Protein AF-A0A554J2G9-F1 (afdb_monomer_lite)

Secondary structure (DSSP, 8-state):
------EE-HHHHHHHHHHH--THHHHHHHHHHHHHHTS-HHHHHHHHHS-----SHHHHHHHHHHHHTT-EEHHHHTS-HHHHHHHHHHHTTSS-HHHHHHHTT---TTS-HHHHHHHHHTTSS---HHHHHHHHHHHHHHHHHHHHHHHHS-------SS--PPP-----------S---HHHHHHHHHHHHHHHHHHHHHHHSTTS-HHHHHHHHHHTTTTTHHHHHHHHHHHHHHHHHHHHHHHHHHHHH--

Radius of gyration: 22.45 Å; chains: 1; bounding box: 52×71×61 Å

Foldseek 3Di:
DPDDAAEDALLVLLQVVLVLQDDPRVQVVLVLLCVLLVHDSVVSVCCHPVVPADDASSNLLSQVVSVLLRHHHPQLVLADPLLSLLSLCSSLVLDPLVVLLVQLPCDDPDDDSSVVSRCNSRSNDDDDPSSSVSSNVVCVVSVVVSVVSSVVSDPPDPPDPDDDDDPDPPPPDPPPDPDPPPVVVVVVVVVVVVVVCVVVVVVCPDPVHDPVNNQVVCCVQVRNCNVVVVVVVVVVVVVVVVVVVVVVVVVVVVVD

Sequence (256 aa):
MTMKQIRGTTKQCLAHLAKVIKGSQFFDKRKMIANFAGVGDFTVHEWFSAGRMPVGEPLIRLRFYLEFLGYEVEELQELSSEVRDAARLCAFRVASLAEIAEFVGYGGTGRSPIDALLEVFRGKRGVSRQKLGQFKSFVELYGAGLEEKERATPHVLRVTSSGVQLPEVMATRPTSHDEVGNQSAVAESFAGLITAMLPLAEYVLSDRFTAGQRSRIRELAAGGRGVSRLSNLLTQLSGEAARTALSNSRKKEAEQ

pLDDT: mean 85.04, std 17.73, range [31.28, 98.44]

Structure (mmCIF, N/CA/C/O backbone):
data_AF-A0A554J2G9-F1
#
_entry.id   AF-A0A554J2G9-F1
#
loop_
_atom_site.group_PDB
_atom_site.id
_atom_site.type_symbol
_atom_site.label_atom_id
_atom_site.label_alt_id
_atom_site.label_comp_id
_atom_site.label_asym_id
_atom_site.label_entity_id
_atom_site.label_seq_id
_atom_site.pdbx_PDB_ins_code
_atom_site.Cartn_x
_atom_site.Cartn_y
_atom_site.Cartn_z
_atom_site.occupancy
_atom_site.B_iso_or_equiv
_atom_site.auth_seq_id
_atom_site.auth_comp_id
_atom_site.auth_asym_id
_atom_site.auth_atom_id
_atom_site.pdbx_PDB_model_num
ATOM 1 N N . MET A 1 1 ? 14.177 -29.019 -3.783 1.00 39.41 1 MET A N 1
ATOM 2 C CA . MET A 1 1 ? 15.143 -28.031 -3.256 1.00 39.41 1 MET A CA 1
ATOM 3 C C . MET A 1 1 ? 14.380 -26.985 -2.460 1.00 39.41 1 MET A C 1
ATOM 5 O O . MET A 1 1 ? 13.700 -26.156 -3.049 1.00 39.41 1 MET A O 1
ATOM 9 N N . THR A 1 2 ? 14.417 -27.072 -1.132 1.00 45.88 2 THR A N 1
ATOM 10 C CA . THR A 1 2 ? 13.926 -26.025 -0.229 1.00 45.88 2 THR A CA 1
ATOM 11 C C . THR A 1 2 ? 14.848 -24.825 -0.370 1.00 45.88 2 THR A C 1
ATOM 13 O O . THR A 1 2 ? 16.050 -24.922 -0.124 1.00 45.88 2 THR A O 1
ATOM 16 N N . MET A 1 3 ? 14.317 -23.709 -0.864 1.00 55.53 3 MET A N 1
ATOM 17 C CA . MET A 1 3 ? 15.099 -22.486 -0.947 1.00 55.53 3 MET A CA 1
ATOM 18 C C . MET A 1 3 ? 15.473 -22.073 0.475 1.00 55.53 3 MET A C 1
ATOM 20 O O . MET A 1 3 ? 14.617 -22.080 1.360 1.00 55.53 3 MET A O 1
ATOM 24 N N . LYS A 1 4 ? 16.752 -21.768 0.705 1.00 66.75 4 LYS A N 1
ATOM 25 C CA . LYS A 1 4 ? 17.218 -21.288 2.003 1.00 66.75 4 LYS A CA 1
ATOM 26 C C . LYS A 1 4 ? 16.476 -19.987 2.292 1.00 66.75 4 LYS A C 1
ATOM 28 O O . LYS A 1 4 ? 16.662 -19.012 1.570 1.00 66.75 4 LYS A O 1
ATOM 33 N N . GLN A 1 5 ? 15.597 -20.021 3.285 1.00 79.88 5 GLN A N 1
ATOM 34 C CA . GLN A 1 5 ? 14.805 -18.874 3.696 1.00 79.88 5 GLN A CA 1
ATOM 35 C C . GLN A 1 5 ? 15.760 -17.745 4.083 1.00 79.88 5 GLN A C 1
ATOM 37 O O . GLN A 1 5 ? 16.712 -17.951 4.840 1.00 79.88 5 GLN A O 1
ATOM 42 N N . ILE A 1 6 ? 15.575 -16.581 3.469 1.00 91.50 6 ILE A N 1
ATOM 43 C CA . ILE A 1 6 ? 16.451 -15.435 3.690 1.00 91.50 6 ILE A CA 1
ATOM 44 C C . ILE A 1 6 ? 15.798 -14.557 4.729 1.00 91.50 6 ILE A C 1
ATOM 46 O O . ILE A 1 6 ? 14.682 -14.079 4.528 1.00 91.50 6 ILE A O 1
ATOM 50 N N . ARG A 1 7 ? 16.534 -14.345 5.814 1.00 95.94 7 ARG A N 1
ATOM 51 C CA . ARG A 1 7 ? 16.157 -13.484 6.922 1.00 95.94 7 ARG A CA 1
ATOM 52 C C . ARG A 1 7 ? 16.996 -12.217 6.918 1.00 95.94 7 ARG A C 1
ATOM 54 O O . ARG A 1 7 ? 18.202 -12.275 6.677 1.00 95.94 7 ARG A O 1
ATOM 61 N N . GLY A 1 8 ? 16.354 -11.091 7.200 1.00 97.19 8 GLY A N 1
ATOM 62 C CA . GLY A 1 8 ? 17.029 -9.825 7.452 1.00 97.19 8 GLY A CA 1
ATOM 63 C C . GLY A 1 8 ? 16.070 -8.642 7.444 1.00 97.19 8 GLY A C 1
ATOM 64 O O . GLY A 1 8 ? 14.858 -8.787 7.281 1.00 97.19 8 GLY A O 1
ATOM 65 N N . THR A 1 9 ? 16.630 -7.446 7.561 1.00 97.62 9 THR A N 1
ATOM 66 C CA . THR A 1 9 ? 15.874 -6.193 7.450 1.00 97.62 9 THR A CA 1
ATOM 67 C C . THR A 1 9 ? 15.210 -6.050 6.077 1.00 97.62 9 THR A C 1
ATOM 69 O O . THR A 1 9 ? 15.691 -6.590 5.073 1.00 97.62 9 THR A O 1
ATOM 72 N N . THR A 1 10 ? 14.163 -5.225 5.983 1.00 97.19 10 THR A N 1
ATOM 73 C CA . THR A 1 10 ? 13.508 -4.873 4.705 1.00 97.19 10 THR A CA 1
ATOM 74 C C . THR A 1 10 ? 14.528 -4.475 3.630 1.00 97.19 10 THR A C 1
ATOM 76 O O . THR A 1 10 ? 14.431 -4.896 2.477 1.00 97.19 10 THR A O 1
ATOM 79 N N . LYS A 1 11 ? 15.544 -3.686 4.010 1.00 96.94 11 LYS A N 1
ATOM 80 C CA . LYS A 1 11 ? 16.603 -3.217 3.105 1.00 96.94 11 LYS A CA 1
ATOM 81 C C . LYS A 1 11 ? 17.476 -4.369 2.602 1.00 96.94 11 LYS A C 1
ATOM 83 O O . LYS A 1 11 ? 17.768 -4.429 1.410 1.00 96.94 11 LYS A O 1
ATOM 88 N N . GLN A 1 12 ? 17.883 -5.283 3.483 1.00 96.25 12 GLN A N 1
ATOM 89 C CA . GLN A 1 12 ? 18.683 -6.455 3.110 1.00 96.25 12 GLN A CA 1
ATOM 90 C C . GLN A 1 12 ? 17.891 -7.414 2.215 1.00 96.25 12 GLN A C 1
ATOM 92 O O . GLN A 1 12 ? 18.419 -7.867 1.200 1.00 96.25 12 GLN A O 1
ATOM 97 N N . CYS A 1 13 ? 16.620 -7.666 2.538 1.00 96.19 13 CYS A N 1
ATOM 98 C CA . CYS A 1 13 ? 15.733 -8.505 1.734 1.00 96.19 13 CYS A CA 1
ATOM 99 C C . CYS A 1 13 ? 15.511 -7.916 0.332 1.00 96.19 13 CYS A C 1
ATOM 101 O O . CYS A 1 13 ? 15.635 -8.628 -0.665 1.00 96.19 13 CYS A O 1
ATOM 103 N N . LEU A 1 14 ? 15.267 -6.603 0.230 1.00 95.81 14 LEU A N 1
ATOM 104 C CA . LEU A 1 14 ? 15.126 -5.921 -1.059 1.00 95.81 14 LEU A CA 1
ATOM 105 C C . LEU A 1 14 ? 16.430 -5.950 -1.871 1.00 95.81 14 LEU A C 1
ATOM 107 O O . LEU A 1 14 ? 16.405 -6.242 -3.066 1.00 95.81 14 LEU A O 1
ATOM 111 N N . ALA A 1 15 ? 17.571 -5.687 -1.229 1.00 94.69 15 ALA A N 1
ATOM 112 C CA . ALA A 1 15 ? 18.879 -5.745 -1.879 1.00 94.69 15 ALA A CA 1
ATOM 113 C C . ALA A 1 15 ? 19.212 -7.162 -2.369 1.00 94.69 15 ALA A C 1
ATOM 115 O O . ALA A 1 15 ? 19.792 -7.326 -3.441 1.00 94.69 15 ALA A O 1
ATOM 116 N N . HIS A 1 16 ? 18.831 -8.193 -1.612 1.00 93.94 16 HIS A N 1
ATOM 117 C CA . HIS A 1 16 ? 18.952 -9.574 -2.059 1.00 93.94 16 HIS A CA 1
ATOM 118 C C . HIS A 1 16 ? 18.058 -9.845 -3.273 1.00 93.94 16 HIS A C 1
ATOM 120 O O . HIS A 1 16 ? 18.542 -10.360 -4.281 1.00 93.94 16 HIS A O 1
ATOM 126 N N . LEU A 1 17 ? 16.783 -9.446 -3.215 1.00 93.19 17 LEU A N 1
ATOM 127 C CA . LEU A 1 17 ? 15.856 -9.600 -4.334 1.00 93.19 17 LEU A CA 1
ATOM 128 C C . LEU A 1 17 ? 16.429 -8.977 -5.612 1.00 93.19 17 LEU A C 1
ATOM 130 O O . LEU A 1 17 ? 16.419 -9.636 -6.647 1.00 93.19 17 LEU A O 1
ATOM 134 N N . ALA A 1 18 ? 17.005 -7.774 -5.514 1.00 92.50 18 ALA A N 1
ATOM 135 C CA . ALA A 1 18 ? 17.658 -7.060 -6.613 1.00 92.50 18 ALA A CA 1
ATOM 136 C C . ALA A 1 18 ? 18.797 -7.851 -7.276 1.00 92.50 18 ALA A C 1
ATOM 138 O O . ALA A 1 18 ? 18.993 -7.755 -8.482 1.00 92.50 18 ALA A O 1
ATOM 139 N N . LYS A 1 19 ? 19.555 -8.628 -6.491 1.00 92.00 19 LYS A N 1
ATOM 140 C CA . LYS A 1 19 ? 20.662 -9.463 -6.988 1.00 92.00 19 LYS A CA 1
ATOM 141 C C . LYS A 1 19 ? 20.168 -10.723 -7.699 1.00 92.00 19 LYS A C 1
ATOM 143 O O . LYS A 1 19 ? 20.848 -11.222 -8.598 1.00 92.00 19 LYS A O 1
ATOM 148 N N . VAL A 1 20 ? 19.022 -11.253 -7.272 1.00 90.62 20 VAL A N 1
ATOM 149 C CA . VAL A 1 20 ? 18.440 -12.488 -7.819 1.00 90.62 20 VAL A CA 1
ATOM 150 C C . VAL A 1 20 ? 17.695 -12.232 -9.121 1.00 90.62 20 VAL A C 1
ATOM 152 O O . VAL A 1 20 ? 17.818 -13.020 -10.056 1.00 90.62 20 VAL A O 1
ATOM 155 N N . ILE A 1 21 ? 16.933 -11.142 -9.203 1.00 88.75 21 ILE A N 1
ATOM 156 C CA . ILE A 1 21 ? 16.164 -10.810 -10.405 1.00 88.75 21 ILE A CA 1
ATOM 157 C C . ILE A 1 21 ? 17.093 -10.173 -11.449 1.00 88.75 21 ILE A C 1
ATOM 159 O O . ILE A 1 21 ? 17.778 -9.192 -11.174 1.00 88.75 21 ILE A O 1
ATOM 163 N N . LYS A 1 22 ? 17.139 -10.734 -12.662 1.00 83.88 22 LYS A N 1
ATOM 164 C CA . LYS A 1 22 ? 18.030 -10.272 -13.740 1.00 83.88 22 LYS A CA 1
ATOM 165 C C . LYS A 1 22 ? 17.273 -10.078 -15.051 1.00 83.88 22 LYS A C 1
ATOM 167 O O . LYS A 1 22 ? 16.252 -10.720 -15.291 1.00 83.88 22 LYS A O 1
ATOM 172 N N . GLY A 1 23 ? 17.805 -9.207 -15.908 1.00 85.69 23 GLY A N 1
ATOM 173 C CA . GLY A 1 23 ? 17.313 -9.005 -17.273 1.00 85.69 23 GLY A CA 1
ATOM 174 C C . GLY A 1 23 ? 15.841 -8.592 -17.330 1.00 85.69 23 GLY A C 1
ATOM 175 O O . GLY A 1 23 ? 15.397 -7.730 -16.572 1.00 85.69 23 GLY A O 1
ATOM 176 N N . SER A 1 24 ? 15.072 -9.227 -18.217 1.00 80.81 24 SER A N 1
ATOM 177 C CA . SER A 1 24 ? 13.645 -8.940 -18.427 1.00 80.81 24 SER A CA 1
ATOM 178 C C . SER A 1 24 ? 12.795 -9.122 -17.163 1.00 80.81 24 SER A C 1
ATOM 180 O O . SER A 1 24 ? 11.887 -8.327 -16.918 1.00 80.81 24 SER A O 1
ATOM 182 N N . GLN A 1 25 ? 13.141 -10.084 -16.297 1.00 84.62 25 GLN A N 1
ATOM 183 C CA . GLN A 1 25 ? 12.416 -10.331 -15.046 1.00 84.62 25 GLN A CA 1
ATOM 184 C C . GLN A 1 25 ? 12.492 -9.150 -14.073 1.00 84.62 25 GLN A C 1
ATOM 186 O O . GLN A 1 25 ? 11.571 -8.957 -13.278 1.00 84.62 25 GLN A O 1
ATOM 191 N N . PHE A 1 26 ? 13.561 -8.346 -14.129 1.00 88.81 26 PHE A N 1
ATOM 192 C CA . PHE A 1 26 ? 13.695 -7.158 -13.284 1.00 88.81 26 PHE A CA 1
ATOM 193 C C . PHE A 1 26 ? 12.553 -6.169 -13.549 1.00 88.81 26 PHE A C 1
ATOM 195 O O . PHE A 1 26 ? 11.933 -5.670 -12.610 1.00 88.81 26 PHE A O 1
ATOM 202 N N . PHE A 1 27 ? 12.229 -5.923 -14.822 1.00 89.38 27 PHE A N 1
ATOM 203 C CA . PHE A 1 27 ? 11.176 -4.985 -15.211 1.00 89.38 27 PHE A CA 1
ATOM 204 C C . PHE A 1 27 ? 9.793 -5.451 -14.758 1.00 89.38 27 PHE A C 1
ATOM 206 O O . PHE A 1 27 ? 9.046 -4.666 -14.172 1.00 89.38 27 PHE A O 1
ATOM 213 N N . ASP A 1 28 ? 9.467 -6.726 -14.968 1.00 90.06 28 ASP A N 1
ATOM 214 C CA . ASP A 1 28 ? 8.175 -7.280 -14.559 1.00 90.06 28 ASP A CA 1
ATOM 215 C C . ASP A 1 28 ? 8.026 -7.291 -13.036 1.00 90.06 28 ASP A C 1
ATOM 217 O O . ASP A 1 28 ? 6.996 -6.869 -12.503 1.00 90.06 28 ASP A O 1
ATOM 221 N N . LYS A 1 29 ? 9.081 -7.683 -12.311 1.00 90.50 29 LYS A N 1
ATOM 222 C CA . LYS A 1 29 ? 9.081 -7.666 -10.845 1.00 90.50 29 LYS A CA 1
ATOM 223 C C . LYS A 1 29 ? 8.960 -6.261 -10.275 1.00 90.50 29 LYS A C 1
ATOM 225 O O . LYS A 1 29 ? 8.211 -6.065 -9.318 1.00 90.50 29 LYS A O 1
ATOM 230 N N . ARG A 1 30 ? 9.636 -5.282 -10.874 1.00 93.44 30 ARG A N 1
ATOM 231 C CA . ARG A 1 30 ? 9.524 -3.874 -10.484 1.00 93.44 30 ARG A CA 1
ATOM 232 C C . ARG A 1 30 ? 8.095 -3.357 -10.660 1.00 93.44 30 ARG A C 1
ATOM 234 O O . ARG A 1 30 ? 7.551 -2.777 -9.722 1.00 93.44 30 ARG A O 1
ATOM 241 N N . LYS A 1 31 ? 7.445 -3.668 -11.788 1.00 92.69 31 LYS A N 1
ATOM 242 C CA . LYS A 1 31 ? 6.030 -3.334 -12.028 1.00 92.69 31 LYS A CA 1
ATOM 243 C C . LYS A 1 31 ? 5.089 -4.013 -11.031 1.00 92.69 31 LYS A C 1
ATOM 245 O O . LYS A 1 31 ? 4.136 -3.386 -10.577 1.00 92.69 31 LYS A O 1
ATOM 250 N N . MET A 1 32 ? 5.345 -5.268 -10.658 1.00 92.44 32 MET A N 1
ATOM 251 C CA . MET A 1 32 ? 4.552 -5.967 -9.636 1.00 92.44 32 MET A CA 1
ATOM 252 C C . MET A 1 32 ? 4.673 -5.297 -8.267 1.00 92.44 32 MET A C 1
ATOM 254 O O . MET A 1 32 ? 3.650 -5.033 -7.638 1.00 92.44 32 MET A O 1
ATOM 258 N N . ILE A 1 33 ? 5.895 -4.960 -7.840 1.00 95.38 33 ILE A N 1
ATOM 259 C CA . ILE A 1 33 ? 6.130 -4.226 -6.588 1.00 95.38 33 ILE A CA 1
ATOM 260 C C . ILE A 1 33 ? 5.430 -2.868 -6.633 1.00 95.38 33 ILE A C 1
ATOM 262 O O . ILE A 1 33 ? 4.740 -2.514 -5.683 1.00 95.38 33 ILE A O 1
ATOM 266 N N . ALA A 1 34 ? 5.558 -2.130 -7.739 1.00 95.88 34 ALA A N 1
ATOM 267 C CA . ALA A 1 34 ? 4.926 -0.825 -7.917 1.00 95.88 34 ALA A CA 1
ATOM 268 C C . ALA A 1 34 ? 3.401 -0.925 -7.777 1.00 95.88 34 ALA A C 1
ATOM 270 O O . ALA A 1 34 ? 2.790 -0.186 -7.004 1.00 95.88 34 ALA A O 1
ATOM 271 N N . ASN A 1 35 ? 2.796 -1.912 -8.441 1.00 93.94 35 ASN A N 1
ATOM 272 C CA . ASN A 1 35 ? 1.363 -2.170 -8.362 1.00 93.94 35 ASN A CA 1
ATOM 273 C C . ASN A 1 35 ? 0.916 -2.567 -6.951 1.00 93.94 35 ASN A C 1
ATOM 275 O O . ASN A 1 35 ? -0.099 -2.047 -6.486 1.00 93.94 35 ASN A O 1
ATOM 279 N N . PHE A 1 36 ? 1.658 -3.447 -6.268 1.00 95.00 36 PHE A N 1
ATOM 280 C CA . PHE A 1 36 ? 1.345 -3.894 -4.907 1.00 95.00 36 PHE A CA 1
ATOM 281 C C . PHE A 1 36 ? 1.466 -2.734 -3.908 1.00 95.00 36 PHE A C 1
ATOM 283 O O . PHE A 1 36 ? 0.498 -2.370 -3.237 1.00 95.00 36 PHE A O 1
ATOM 290 N N . ALA A 1 37 ? 2.613 -2.053 -3.904 1.00 95.75 37 ALA A N 1
ATOM 291 C CA . ALA A 1 37 ? 2.882 -0.907 -3.042 1.00 95.75 37 ALA A CA 1
ATOM 292 C C . ALA A 1 37 ? 2.013 0.319 -3.374 1.00 95.75 37 ALA A C 1
ATOM 294 O O . ALA A 1 37 ? 1.756 1.139 -2.495 1.00 95.75 37 ALA A O 1
ATOM 295 N N . GLY A 1 38 ? 1.481 0.413 -4.595 1.00 94.06 38 GLY A N 1
ATOM 296 C CA . GLY A 1 38 ? 0.641 1.527 -5.041 1.00 94.06 38 GLY A CA 1
ATOM 297 C C . GLY A 1 38 ? 1.444 2.782 -5.353 1.00 94.06 38 GLY A C 1
ATOM 298 O O . GLY A 1 38 ? 1.005 3.881 -5.035 1.00 94.06 38 GLY A O 1
ATOM 299 N N . VAL A 1 39 ? 2.625 2.608 -5.940 1.00 95.88 39 VAL A N 1
ATOM 300 C CA . VAL A 1 39 ? 3.536 3.691 -6.329 1.00 95.88 39 VAL A CA 1
ATOM 301 C C . VAL A 1 39 ? 3.893 3.579 -7.812 1.00 95.88 39 VAL A C 1
ATOM 303 O O . VAL A 1 39 ? 3.550 2.599 -8.472 1.00 95.88 39 VAL A O 1
ATOM 306 N N . GLY A 1 40 ? 4.593 4.579 -8.348 1.00 93.94 40 GLY A N 1
ATOM 307 C CA . GLY A 1 40 ? 5.112 4.534 -9.713 1.00 93.94 40 GLY A CA 1
ATOM 308 C C . GLY A 1 40 ? 6.263 3.537 -9.883 1.00 93.94 40 GLY A C 1
ATOM 309 O O . GLY A 1 40 ? 7.055 3.301 -8.972 1.00 93.94 40 GLY A O 1
ATOM 310 N N . ASP A 1 41 ? 6.400 2.999 -11.094 1.00 94.88 41 ASP A N 1
ATOM 3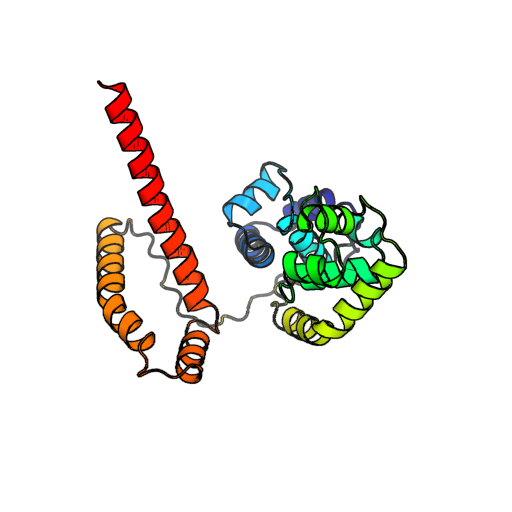11 C CA . ASP A 1 41 ? 7.495 2.104 -11.495 1.00 94.88 41 ASP A CA 1
ATOM 312 C C . ASP A 1 41 ? 8.884 2.753 -11.310 1.00 94.88 41 ASP A C 1
ATOM 314 O O . ASP A 1 41 ? 9.839 2.103 -10.873 1.00 94.88 41 ASP A O 1
ATOM 318 N N . PHE A 1 42 ? 8.990 4.060 -11.575 1.00 93.88 42 PHE A N 1
ATOM 319 C CA . PHE A 1 42 ? 10.202 4.846 -11.327 1.00 93.88 42 PHE A CA 1
ATOM 320 C C . PHE A 1 42 ? 10.561 4.915 -9.834 1.00 93.88 42 PHE A C 1
ATOM 322 O O . PHE A 1 42 ? 11.716 4.724 -9.471 1.00 93.88 42 PHE A O 1
ATOM 329 N N . THR A 1 43 ? 9.576 5.083 -8.948 1.00 96.12 43 THR A N 1
ATOM 330 C CA . THR A 1 43 ? 9.802 5.102 -7.494 1.00 96.12 43 THR A CA 1
ATOM 331 C C . THR A 1 43 ? 10.431 3.796 -7.011 1.00 96.12 43 THR A C 1
ATOM 333 O O . THR A 1 43 ? 11.400 3.817 -6.261 1.00 96.12 43 THR A O 1
ATOM 336 N N . VAL A 1 44 ? 9.943 2.649 -7.493 1.00 96.69 44 VAL A N 1
ATOM 337 C CA . VAL A 1 44 ? 10.533 1.346 -7.148 1.00 96.69 44 VAL A CA 1
ATOM 338 C C . VAL A 1 44 ? 11.935 1.186 -7.736 1.00 96.69 44 VAL A C 1
ATOM 340 O O . VAL A 1 44 ? 12.798 0.579 -7.105 1.00 96.69 44 VAL A O 1
ATOM 343 N N . HIS A 1 45 ? 12.195 1.740 -8.925 1.00 94.69 45 HIS A N 1
ATOM 344 C CA . HIS A 1 45 ? 13.550 1.762 -9.477 1.00 94.69 45 HIS A CA 1
ATOM 345 C C . HIS A 1 45 ? 14.519 2.467 -8.525 1.00 94.69 45 HIS A C 1
ATOM 347 O O . HIS A 1 45 ? 15.564 1.899 -8.226 1.00 94.69 45 HIS A O 1
ATOM 353 N N . GLU A 1 46 ? 14.148 3.628 -7.978 1.00 95.69 46 GLU A N 1
ATOM 354 C CA . GLU A 1 46 ? 14.979 4.345 -7.001 1.00 95.69 46 GLU A CA 1
ATOM 355 C C . GLU A 1 46 ? 15.224 3.539 -5.714 1.00 95.69 46 GLU A C 1
ATOM 357 O O . GLU A 1 46 ? 16.294 3.659 -5.111 1.00 95.69 46 GLU A O 1
ATOM 362 N N . TRP A 1 47 ? 14.284 2.682 -5.301 1.00 96.44 47 TRP A N 1
ATOM 363 C CA . TRP A 1 47 ? 14.488 1.790 -4.152 1.00 96.44 47 TRP A CA 1
ATOM 364 C C . TRP A 1 47 ? 15.594 0.766 -4.425 1.00 96.44 47 TRP A C 1
ATOM 366 O O . TRP A 1 47 ? 16.395 0.471 -3.538 1.00 96.44 47 TRP A O 1
ATOM 376 N N . PHE A 1 48 ? 15.657 0.252 -5.656 1.00 93.31 48 PHE A N 1
ATOM 377 C CA . PHE A 1 48 ? 16.674 -0.707 -6.083 1.00 93.31 48 PHE A CA 1
ATOM 378 C C . PHE A 1 48 ? 18.030 -0.062 -6.386 1.00 93.31 48 PHE A C 1
ATOM 380 O O . PHE A 1 48 ? 19.056 -0.627 -6.014 1.00 93.31 48 PHE A O 1
ATOM 387 N N . SER A 1 49 ? 18.053 1.087 -7.068 1.00 89.25 49 SER A N 1
ATOM 388 C CA . SER A 1 49 ? 19.285 1.694 -7.590 1.00 89.25 49 SER A CA 1
ATOM 389 C C . SER A 1 49 ? 19.893 2.743 -6.662 1.00 89.25 49 SER A C 1
ATOM 391 O O . SER A 1 49 ? 21.103 2.750 -6.455 1.00 89.25 49 SER A O 1
ATOM 393 N N . ALA A 1 50 ? 19.068 3.606 -6.067 1.00 87.12 50 ALA A N 1
ATOM 394 C CA . ALA A 1 50 ? 19.524 4.697 -5.205 1.00 87.12 50 ALA A CA 1
ATOM 395 C C . ALA A 1 50 ? 19.486 4.336 -3.710 1.00 87.12 50 ALA A C 1
ATOM 397 O O . ALA A 1 50 ? 19.888 5.141 -2.872 1.00 87.12 50 ALA A O 1
ATOM 398 N N . GLY A 1 51 ? 18.954 3.160 -3.355 1.00 87.44 51 GLY A N 1
ATOM 399 C CA . GLY A 1 51 ? 18.815 2.720 -1.964 1.00 87.44 51 GLY A CA 1
ATOM 400 C C . GLY A 1 51 ? 17.877 3.595 -1.124 1.00 87.44 51 GLY A C 1
ATOM 401 O O . GLY A 1 51 ? 17.913 3.524 0.108 1.00 87.44 51 GLY A O 1
ATOM 402 N N . ARG A 1 52 ? 17.046 4.427 -1.769 1.00 93.06 52 ARG A N 1
ATOM 403 C CA . ARG A 1 52 ? 16.036 5.261 -1.109 1.00 93.06 52 ARG A CA 1
ATOM 404 C C . ARG A 1 52 ? 14.874 4.373 -0.689 1.00 93.06 52 ARG A C 1
ATOM 406 O O . ARG A 1 52 ? 14.051 4.007 -1.514 1.00 93.06 52 ARG A O 1
ATOM 413 N N . MET A 1 53 ? 14.820 3.990 0.581 1.00 95.81 53 MET A N 1
ATOM 414 C CA . MET A 1 53 ? 13.746 3.128 1.078 1.00 95.81 53 MET A CA 1
ATOM 415 C C . MET A 1 53 ? 12.396 3.860 1.094 1.00 95.81 53 MET A C 1
ATOM 417 O O . MET A 1 53 ? 12.359 5.061 1.379 1.00 95.81 53 MET A O 1
ATOM 421 N N . PRO A 1 54 ? 11.278 3.156 0.836 1.00 96.81 54 PRO A N 1
ATOM 422 C CA . PRO A 1 54 ? 9.959 3.743 0.997 1.00 96.81 54 PRO A CA 1
ATOM 423 C C . PRO A 1 54 ? 9.706 4.178 2.440 1.00 96.81 54 PRO A C 1
ATOM 425 O O . PRO A 1 54 ? 10.250 3.625 3.397 1.00 96.81 54 PRO A O 1
ATOM 428 N N . VAL A 1 55 ? 8.796 5.135 2.581 1.00 95.62 55 VAL A N 1
ATOM 429 C CA . VAL A 1 55 ? 8.263 5.605 3.861 1.00 95.62 55 VAL A CA 1
ATOM 430 C C . VAL A 1 55 ? 6.744 5.466 3.866 1.00 95.62 55 VAL A C 1
ATOM 432 O O . VAL A 1 55 ? 6.127 5.295 2.819 1.00 95.62 55 VAL A O 1
ATOM 435 N N . GLY A 1 56 ? 6.138 5.536 5.049 1.00 96.00 56 GLY A N 1
ATOM 436 C CA . GLY A 1 56 ? 4.681 5.466 5.203 1.00 96.00 56 GLY A CA 1
ATOM 437 C C . GLY A 1 56 ? 4.087 4.109 4.814 1.00 96.00 56 GLY A C 1
ATOM 438 O O . GLY A 1 56 ? 4.670 3.063 5.098 1.00 96.00 56 GLY A O 1
ATOM 439 N N . GLU A 1 57 ? 2.921 4.140 4.174 1.00 96.75 57 GLU A N 1
ATOM 440 C CA . GLU A 1 57 ? 2.177 2.954 3.738 1.00 96.75 57 GLU A CA 1
ATOM 441 C C . GLU A 1 57 ? 2.916 2.089 2.694 1.00 96.75 57 GLU A C 1
ATOM 443 O O . GLU A 1 57 ? 2.940 0.865 2.861 1.00 96.75 57 GLU A O 1
ATOM 448 N N . PRO A 1 58 ? 3.594 2.656 1.668 1.00 97.81 58 PRO A N 1
ATOM 449 C CA . PRO A 1 58 ? 4.401 1.866 0.738 1.00 97.81 58 PRO A CA 1
ATOM 450 C C . PRO A 1 58 ? 5.446 0.968 1.408 1.00 97.81 58 PRO A C 1
ATOM 452 O O . PRO A 1 58 ? 5.715 -0.120 0.904 1.00 97.81 58 PRO A O 1
ATOM 455 N N . LEU A 1 59 ? 6.017 1.382 2.547 1.00 97.88 59 LEU A N 1
ATOM 456 C CA . LEU A 1 59 ? 6.979 0.560 3.285 1.00 97.88 59 LEU A CA 1
ATOM 457 C C . LEU A 1 59 ? 6.320 -0.688 3.875 1.00 97.88 59 LEU A C 1
ATOM 459 O O . LEU A 1 59 ? 6.867 -1.779 3.751 1.00 97.88 59 LEU A O 1
ATOM 463 N N . ILE A 1 60 ? 5.141 -0.542 4.482 1.00 97.94 60 ILE A N 1
ATOM 464 C CA . ILE A 1 60 ? 4.386 -1.667 5.052 1.00 97.94 60 ILE A CA 1
ATOM 465 C C . ILE A 1 60 ? 4.022 -2.653 3.943 1.00 97.94 60 ILE A C 1
ATOM 467 O O . ILE A 1 60 ? 4.296 -3.846 4.055 1.00 97.94 60 ILE A O 1
ATOM 471 N N . ARG A 1 61 ? 3.501 -2.142 2.822 1.00 97.56 61 ARG A N 1
ATOM 472 C CA . ARG A 1 61 ? 3.191 -2.957 1.641 1.00 97.56 61 ARG A CA 1
ATOM 473 C C . ARG A 1 61 ? 4.427 -3.681 1.110 1.00 97.56 61 ARG A C 1
ATOM 475 O O . ARG A 1 61 ? 4.360 -4.869 0.823 1.00 97.56 61 ARG A O 1
ATOM 482 N N . LEU A 1 62 ? 5.572 -3.006 1.018 1.00 97.44 62 LEU A N 1
ATOM 483 C CA . LEU A 1 62 ? 6.808 -3.644 0.569 1.00 97.44 62 LEU A CA 1
ATOM 484 C C . LEU A 1 62 ? 7.236 -4.793 1.495 1.00 97.44 62 LEU A C 1
ATOM 486 O O . LEU A 1 62 ? 7.645 -5.841 1.002 1.00 97.44 62 LEU A O 1
ATOM 490 N N . ARG A 1 63 ? 7.123 -4.623 2.817 1.00 98.00 63 ARG A N 1
ATOM 491 C CA . ARG A 1 63 ? 7.467 -5.667 3.796 1.00 98.00 63 ARG A CA 1
ATOM 492 C C . ARG A 1 63 ? 6.631 -6.928 3.599 1.00 98.00 63 ARG A C 1
ATOM 494 O O . ARG A 1 63 ? 7.197 -8.007 3.456 1.00 98.00 63 ARG A O 1
ATOM 501 N N . PHE A 1 64 ? 5.311 -6.784 3.505 1.00 97.25 64 PHE A N 1
ATOM 502 C CA . PHE A 1 64 ? 4.424 -7.925 3.261 1.00 97.25 64 PHE A CA 1
ATOM 503 C C . PHE A 1 64 ? 4.583 -8.513 1.860 1.00 97.25 64 PHE A C 1
ATOM 505 O O . PHE A 1 64 ? 4.452 -9.718 1.696 1.00 97.25 64 PHE A O 1
ATOM 512 N N . TYR A 1 65 ? 4.935 -7.708 0.853 1.00 95.1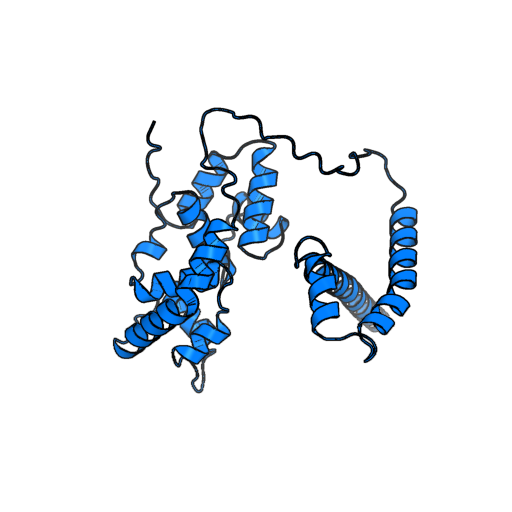9 65 TYR A N 1
ATOM 513 C CA . TYR A 1 65 ? 5.286 -8.240 -0.464 1.00 95.19 65 TYR A CA 1
ATOM 514 C C . TYR A 1 65 ? 6.535 -9.130 -0.405 1.00 95.19 65 TYR A C 1
ATOM 516 O O . TYR A 1 65 ? 6.563 -10.195 -1.016 1.00 95.19 65 TYR A O 1
ATOM 524 N N . LEU A 1 66 ? 7.571 -8.720 0.334 1.00 95.38 66 LEU A N 1
ATOM 525 C CA . LEU A 1 66 ? 8.773 -9.535 0.535 1.00 95.38 66 LEU A CA 1
ATOM 526 C C . LEU A 1 66 ? 8.446 -10.817 1.312 1.00 95.38 66 LEU A C 1
ATOM 528 O O . LEU A 1 66 ? 8.850 -11.898 0.891 1.00 95.38 66 LEU A O 1
ATOM 532 N N . GLU A 1 67 ? 7.660 -10.721 2.382 1.00 94.81 67 GLU A N 1
ATOM 533 C CA . GLU A 1 67 ? 7.176 -11.892 3.122 1.00 94.81 67 GLU A CA 1
ATOM 534 C C . GLU A 1 67 ? 6.376 -12.854 2.235 1.00 94.81 67 GLU A C 1
ATOM 536 O O . GLU A 1 67 ? 6.617 -14.059 2.245 1.00 94.81 67 GLU A O 1
ATOM 541 N N . PHE A 1 68 ? 5.510 -12.322 1.372 1.00 91.25 68 PHE A N 1
ATOM 542 C CA . PHE A 1 68 ? 4.751 -13.102 0.396 1.00 91.25 68 PHE A CA 1
ATOM 543 C C . PHE A 1 68 ? 5.647 -13.820 -0.629 1.00 91.25 68 PHE A C 1
ATOM 545 O O . PHE A 1 68 ? 5.298 -14.891 -1.124 1.00 91.25 68 PHE A O 1
ATOM 552 N N . LEU A 1 69 ? 6.831 -13.275 -0.932 1.00 90.69 69 LEU A N 1
ATOM 553 C CA . LEU A 1 69 ? 7.852 -13.946 -1.748 1.00 90.69 69 LEU A CA 1
ATOM 554 C C . LEU A 1 69 ? 8.680 -14.987 -0.969 1.00 90.69 69 LEU A C 1
ATOM 556 O O . LEU A 1 69 ? 9.519 -15.656 -1.573 1.00 90.69 69 LEU A O 1
ATOM 560 N N . GLY A 1 70 ? 8.450 -15.138 0.338 1.00 92.31 70 GLY A N 1
ATOM 561 C CA . GLY A 1 70 ? 9.128 -16.097 1.211 1.00 92.31 70 GLY A CA 1
ATOM 562 C C . GLY A 1 70 ? 10.330 -15.539 1.979 1.00 92.31 70 GLY A C 1
ATOM 563 O O . GLY A 1 70 ? 11.129 -16.323 2.489 1.00 92.31 70 GLY A O 1
ATOM 564 N N . TYR A 1 71 ? 10.495 -14.215 2.050 1.00 94.88 71 TYR A N 1
ATOM 565 C CA . TYR A 1 71 ? 11.519 -13.594 2.899 1.00 94.88 71 TYR A CA 1
ATOM 566 C C . TYR A 1 71 ? 11.047 -13.501 4.357 1.00 94.88 71 TYR A C 1
ATOM 568 O O . TYR A 1 71 ? 9.886 -13.210 4.622 1.00 94.88 71 TYR A O 1
ATOM 576 N N . GLU A 1 72 ? 11.956 -13.666 5.315 1.00 96.31 72 GLU A N 1
ATOM 577 C CA . GLU A 1 72 ? 11.702 -13.341 6.723 1.00 96.31 72 GLU A CA 1
ATOM 578 C C . GLU A 1 72 ? 12.147 -11.910 7.011 1.00 96.31 72 GLU A C 1
ATOM 580 O O . GLU A 1 72 ? 13.326 -11.639 7.256 1.00 96.31 72 GLU A O 1
ATOM 585 N N . VAL A 1 73 ? 11.192 -10.983 6.970 1.00 97.56 73 VAL A N 1
ATOM 586 C CA . VAL A 1 73 ? 11.448 -9.569 7.254 1.00 97.56 73 VAL A CA 1
ATOM 587 C C . VAL A 1 73 ? 11.460 -9.350 8.766 1.00 97.56 73 VAL A C 1
ATOM 589 O O . VAL A 1 73 ? 10.429 -9.513 9.421 1.00 97.56 73 VAL A O 1
ATOM 592 N N . GLU A 1 74 ? 12.615 -8.971 9.316 1.00 97.75 74 GLU A N 1
ATOM 593 C CA . GLU A 1 74 ? 12.825 -8.818 10.766 1.00 97.75 74 GLU A CA 1
ATOM 594 C C . GLU A 1 74 ? 11.822 -7.860 11.406 1.00 97.75 74 GLU A C 1
ATOM 596 O O . GLU A 1 74 ? 11.202 -8.199 12.411 1.00 97.75 74 GLU A O 1
ATOM 601 N N . GLU A 1 75 ? 11.562 -6.717 10.771 1.00 97.81 75 GLU A N 1
ATOM 602 C CA . GLU A 1 75 ? 10.667 -5.706 11.340 1.00 97.81 75 GLU A CA 1
ATOM 603 C C . GLU A 1 75 ? 9.198 -6.152 11.407 1.00 97.81 75 GLU A C 1
ATOM 605 O O . GLU A 1 75 ? 8.404 -5.506 12.084 1.00 97.81 75 GLU A O 1
ATOM 610 N N . LEU A 1 76 ? 8.811 -7.220 10.695 1.00 97.69 76 LEU A N 1
ATOM 611 C CA . LEU A 1 76 ? 7.490 -7.840 10.849 1.00 97.69 76 LEU A CA 1
ATOM 612 C C . LEU A 1 76 ? 7.457 -8.848 12.001 1.00 97.69 76 LEU A C 1
ATOM 614 O O . LEU A 1 76 ? 6.400 -9.041 12.594 1.00 97.69 76 LEU A O 1
ATOM 618 N N . GLN A 1 77 ? 8.587 -9.483 12.328 1.00 96.38 77 GLN A N 1
ATOM 619 C CA . GLN A 1 77 ? 8.667 -10.450 13.432 1.00 96.38 77 GLN A CA 1
ATOM 620 C C . GLN A 1 77 ? 8.676 -9.769 14.806 1.00 96.38 77 GLN A C 1
ATOM 622 O O . GLN A 1 77 ? 8.346 -10.397 15.804 1.00 96.38 77 GLN A O 1
ATOM 627 N N . GLU A 1 78 ? 9.043 -8.488 14.858 1.00 95.81 78 GLU A N 1
ATOM 628 C CA . GLU A 1 78 ? 9.009 -7.673 16.078 1.00 95.81 78 GLU A CA 1
ATOM 629 C C . GLU A 1 78 ? 7.595 -7.194 16.446 1.00 95.81 78 GLU A C 1
ATOM 631 O O . GLU A 1 78 ? 7.361 -6.738 17.567 1.00 95.81 78 GLU A O 1
ATOM 636 N N . LEU A 1 79 ? 6.641 -7.278 15.515 1.00 97.75 79 LEU A N 1
ATOM 637 C CA . LEU A 1 79 ? 5.251 -6.901 15.761 1.00 97.75 79 LEU A CA 1
ATOM 638 C C . LEU A 1 79 ? 4.520 -8.018 16.514 1.00 97.75 79 LEU A C 1
ATOM 640 O O . LEU A 1 79 ? 4.742 -9.201 16.260 1.00 97.75 79 LEU A O 1
ATOM 644 N N . SER A 1 80 ? 3.579 -7.648 17.389 1.00 97.81 80 SER A N 1
ATOM 645 C CA . SER A 1 80 ? 2.630 -8.634 17.920 1.00 97.81 80 SER A CA 1
ATOM 646 C C . SER A 1 80 ? 1.767 -9.193 16.787 1.00 97.81 80 SER A C 1
ATOM 648 O O . SER A 1 80 ? 1.559 -8.517 15.774 1.00 97.81 80 SER A O 1
ATOM 650 N N . SER A 1 81 ? 1.240 -10.407 16.957 1.00 97.94 81 SER A N 1
ATOM 651 C CA . SER A 1 81 ? 0.401 -11.066 15.949 1.00 97.94 81 SER A CA 1
ATOM 652 C C . SER A 1 81 ? -0.767 -10.185 15.512 1.00 97.94 81 SER A C 1
ATOM 654 O O . SER A 1 81 ? -0.968 -9.981 14.323 1.00 97.94 81 SER A O 1
ATOM 656 N N . GLU A 1 82 ? -1.460 -9.550 16.459 1.00 98.19 82 GLU A N 1
ATOM 657 C CA . GLU A 1 82 ? -2.629 -8.709 16.179 1.00 98.19 82 GLU A CA 1
ATOM 658 C C . GLU A 1 82 ? -2.255 -7.475 15.348 1.00 98.19 82 GLU A C 1
ATOM 660 O O . GLU A 1 82 ? -2.962 -7.100 14.412 1.00 98.19 82 GLU A O 1
ATOM 665 N N . VAL A 1 83 ? -1.127 -6.835 15.675 1.00 98.44 83 VAL A N 1
ATOM 666 C CA . VAL A 1 83 ? -0.640 -5.654 14.948 1.00 98.44 83 VAL A CA 1
ATOM 667 C C . VAL A 1 83 ? -0.155 -6.048 13.555 1.00 98.44 83 VAL A C 1
ATOM 669 O O . VAL A 1 83 ? -0.426 -5.333 12.589 1.00 98.44 83 VAL A O 1
ATOM 672 N N . ARG A 1 84 ? 0.551 -7.178 13.440 1.00 98.38 84 ARG A N 1
ATOM 673 C CA . ARG A 1 84 ? 1.033 -7.708 12.162 1.00 98.38 84 ARG A CA 1
ATOM 674 C C . ARG A 1 84 ? -0.131 -8.054 11.241 1.00 98.38 84 ARG A C 1
ATOM 676 O O . ARG A 1 84 ? -0.116 -7.635 10.088 1.00 98.38 84 ARG A O 1
ATOM 683 N N . ASP A 1 85 ? -1.152 -8.737 11.743 1.00 98.06 85 ASP A N 1
ATOM 684 C CA . ASP A 1 85 ? -2.321 -9.121 10.950 1.00 98.06 85 ASP A CA 1
ATOM 685 C C . ASP A 1 85 ? -3.122 -7.890 10.494 1.00 98.06 85 ASP A C 1
ATOM 687 O O . ASP A 1 85 ? -3.522 -7.794 9.332 1.00 98.06 85 ASP A O 1
ATOM 691 N N . ALA A 1 86 ? -3.260 -6.871 11.346 1.00 98.25 86 ALA A N 1
ATOM 692 C CA . ALA A 1 86 ? -3.873 -5.605 10.943 1.00 98.25 86 ALA A CA 1
ATOM 693 C C . ALA A 1 86 ? -3.037 -4.847 9.893 1.00 98.25 86 ALA A C 1
ATOM 695 O O . ALA A 1 86 ? -3.574 -4.301 8.926 1.00 98.25 86 ALA A O 1
ATOM 696 N N . ALA A 1 87 ? -1.708 -4.837 10.034 1.00 98.19 87 ALA A N 1
ATOM 697 C CA . ALA A 1 87 ? -0.817 -4.267 9.026 1.00 98.19 87 ALA A CA 1
ATOM 698 C C . ALA A 1 87 ? -0.896 -5.036 7.695 1.00 98.19 87 ALA A C 1
ATOM 700 O O . ALA A 1 87 ? -0.794 -4.429 6.625 1.00 98.19 87 ALA A O 1
ATOM 701 N N . ARG A 1 88 ? -1.143 -6.350 7.748 1.00 97.94 88 ARG A N 1
ATOM 702 C CA . ARG A 1 88 ? -1.361 -7.208 6.580 1.00 97.94 88 ARG A CA 1
ATOM 703 C C . ARG A 1 88 ? -2.645 -6.834 5.840 1.00 97.94 88 ARG A C 1
ATOM 705 O O . ARG A 1 88 ? -2.601 -6.658 4.625 1.00 97.94 88 ARG A O 1
ATOM 712 N N . LEU A 1 89 ? -3.750 -6.582 6.549 1.00 97.62 89 LEU A N 1
ATOM 713 C CA . LEU A 1 89 ? -4.983 -6.046 5.946 1.00 97.62 89 LEU A CA 1
ATOM 714 C C . LEU A 1 89 ? -4.733 -4.750 5.165 1.00 97.62 89 LEU A C 1
ATOM 716 O O . LEU A 1 89 ? -5.215 -4.595 4.038 1.00 97.62 89 LEU A O 1
ATOM 720 N N . CYS A 1 90 ? -3.932 -3.845 5.734 1.00 96.69 90 CYS A N 1
ATOM 721 C CA . CYS A 1 90 ? -3.516 -2.616 5.061 1.00 96.69 90 CYS A CA 1
ATOM 722 C C . CYS A 1 90 ? -2.654 -2.899 3.823 1.00 96.69 90 CYS A C 1
ATOM 724 O O . CYS A 1 90 ? -2.875 -2.323 2.752 1.00 96.69 90 CYS A O 1
ATOM 726 N N . ALA A 1 91 ? -1.702 -3.828 3.933 1.00 96.88 91 ALA A N 1
ATOM 727 C CA . ALA A 1 91 ? -0.818 -4.179 2.832 1.00 96.88 91 ALA A CA 1
ATOM 728 C C . ALA A 1 91 ? -1.582 -4.700 1.601 1.00 96.88 91 ALA A C 1
ATOM 730 O O . ALA A 1 91 ? -1.281 -4.307 0.472 1.00 96.88 91 ALA A O 1
ATOM 731 N N . PHE A 1 92 ? -2.612 -5.519 1.827 1.00 95.62 92 PHE A N 1
ATOM 732 C CA . PHE A 1 92 ? -3.466 -6.091 0.781 1.00 95.62 92 PHE A CA 1
ATOM 733 C C . PHE A 1 92 ? -4.657 -5.204 0.385 1.00 95.62 92 PHE A C 1
ATOM 735 O O . PHE A 1 92 ? -5.465 -5.596 -0.459 1.00 95.62 92 PHE A O 1
ATOM 742 N N . ARG A 1 93 ? -4.741 -3.982 0.931 1.00 95.12 93 ARG A N 1
ATOM 743 C CA . ARG A 1 93 ? -5.814 -3.006 0.662 1.00 95.12 93 ARG A CA 1
ATOM 744 C C . ARG A 1 93 ? -7.210 -3.549 0.965 1.00 95.12 93 ARG A C 1
ATOM 746 O O . ARG A 1 93 ? -8.155 -3.275 0.226 1.00 95.12 93 ARG A O 1
ATOM 753 N N . VAL A 1 94 ? -7.318 -4.342 2.026 1.00 95.94 94 VAL A N 1
ATOM 754 C CA . VAL A 1 94 ? -8.608 -4.754 2.591 1.00 95.94 94 VAL A CA 1
ATOM 755 C C . VAL A 1 94 ? -9.186 -3.614 3.425 1.00 95.94 94 VAL A C 1
ATOM 757 O O . VAL A 1 94 ? -10.378 -3.348 3.353 1.00 95.94 94 VAL A O 1
ATOM 760 N N . ALA A 1 95 ? -8.314 -2.911 4.150 1.00 96.00 95 ALA A N 1
ATOM 761 C CA . ALA A 1 95 ? -8.631 -1.712 4.908 1.00 96.00 95 ALA A CA 1
ATOM 762 C C . ALA A 1 95 ? -7.559 -0.639 4.688 1.00 96.00 95 ALA A C 1
ATOM 764 O O . ALA A 1 95 ? -6.389 -0.938 4.432 1.00 96.00 95 ALA A O 1
ATOM 765 N N . SER A 1 96 ? -7.950 0.621 4.797 1.00 96.38 96 SER A N 1
ATOM 766 C CA . SER A 1 96 ? -7.062 1.778 4.789 1.00 96.38 96 SER A CA 1
ATOM 767 C C . SER A 1 96 ? -6.469 2.046 6.176 1.00 96.38 96 SER A C 1
ATOM 769 O O . SER A 1 96 ? -7.002 1.633 7.206 1.00 96.38 96 SER A O 1
ATOM 771 N N . LEU A 1 97 ? -5.368 2.805 6.226 1.00 96.62 97 LEU A N 1
ATOM 772 C CA . LEU A 1 97 ? -4.789 3.261 7.496 1.00 96.62 97 LEU A CA 1
ATOM 773 C C . LEU A 1 97 ? -5.757 4.136 8.303 1.00 96.62 97 LEU A C 1
ATOM 775 O O . LEU A 1 97 ? -5.706 4.110 9.529 1.00 96.62 97 LEU A O 1
ATOM 779 N N . ALA A 1 98 ? -6.616 4.905 7.629 1.00 96.12 98 ALA A N 1
ATOM 780 C CA . ALA A 1 98 ? -7.609 5.752 8.280 1.00 96.12 98 ALA A CA 1
ATOM 781 C C . ALA A 1 98 ? -8.667 4.909 9.004 1.00 96.12 98 ALA A C 1
ATOM 783 O O . ALA A 1 98 ? -8.875 5.118 10.194 1.00 96.12 98 ALA A O 1
ATOM 784 N N . GLU A 1 99 ? -9.239 3.905 8.331 1.00 96.25 99 GLU A N 1
ATOM 785 C CA . GLU A 1 99 ? -10.233 2.995 8.923 1.00 96.25 99 GLU A CA 1
ATOM 786 C C . GLU A 1 99 ? -9.660 2.233 10.123 1.00 96.25 99 GLU A C 1
ATOM 788 O O . GLU A 1 99 ? -10.298 2.148 11.170 1.00 96.25 99 GLU A O 1
ATOM 793 N N . ILE A 1 100 ? -8.423 1.731 10.013 1.00 97.56 100 ILE A N 1
ATOM 794 C CA . ILE A 1 100 ? -7.753 1.045 11.128 1.00 97.56 100 ILE A CA 1
ATOM 795 C C . ILE A 1 100 ? -7.512 2.016 12.291 1.00 97.56 100 ILE A C 1
ATOM 797 O O . ILE A 1 100 ? -7.755 1.682 13.452 1.00 97.56 100 ILE A O 1
ATOM 801 N N . ALA A 1 101 ? -7.007 3.219 12.003 1.00 96.94 101 ALA A N 1
ATOM 802 C CA . ALA A 1 101 ? -6.700 4.208 13.031 1.00 96.94 101 ALA A CA 1
ATOM 803 C C . ALA A 1 101 ? -7.963 4.676 13.764 1.00 96.94 101 ALA A C 1
ATOM 805 O O . ALA A 1 101 ? -7.929 4.841 14.985 1.00 96.94 101 ALA A O 1
ATOM 806 N N . GLU A 1 102 ? -9.058 4.869 13.035 1.00 95.56 102 GLU A N 1
ATOM 807 C CA . GLU A 1 102 ? -10.367 5.209 13.581 1.00 95.56 102 GLU A CA 1
ATOM 808 C C . GLU A 1 102 ? -10.894 4.081 14.472 1.00 95.56 102 GLU A C 1
ATOM 810 O O . GLU A 1 102 ? -11.143 4.313 15.655 1.00 95.56 102 GLU A O 1
ATOM 815 N N . PHE A 1 103 ? -10.945 2.849 13.957 1.00 96.31 103 PHE A N 1
ATOM 816 C CA . PHE A 1 103 ? -11.479 1.699 14.688 1.00 96.31 103 PHE A CA 1
ATOM 817 C C . PHE A 1 103 ? -10.714 1.412 15.987 1.00 96.31 103 PHE A C 1
ATOM 819 O O . PHE A 1 103 ? -11.306 1.166 17.034 1.00 96.31 103 PHE A O 1
ATOM 826 N N . VAL A 1 104 ? -9.381 1.486 15.952 1.00 96.81 104 VAL A N 1
ATOM 827 C CA . VAL A 1 104 ? -8.530 1.211 17.125 1.00 96.81 104 VAL A CA 1
ATOM 828 C C . VAL A 1 104 ? -8.469 2.406 18.096 1.00 96.81 104 VAL A C 1
ATOM 830 O O . VAL A 1 104 ? -7.857 2.332 19.168 1.00 96.81 104 VAL A O 1
ATOM 833 N N . GLY A 1 105 ? -9.088 3.539 17.751 1.00 95.56 105 GLY A N 1
ATOM 834 C CA . GLY A 1 105 ? -9.126 4.725 18.604 1.00 95.56 105 GLY A CA 1
ATOM 835 C C . GLY A 1 105 ? -7.774 5.439 18.685 1.00 95.56 105 GLY A C 1
ATOM 836 O O . GLY A 1 105 ? -7.280 5.765 19.767 1.00 95.56 105 GLY A O 1
ATOM 837 N N . TYR A 1 106 ? -7.100 5.638 17.549 1.00 93.25 106 TYR A N 1
ATOM 838 C CA . TYR A 1 106 ? -5.965 6.565 17.429 1.00 93.25 106 TYR A CA 1
ATOM 839 C C . TYR A 1 106 ? -6.396 8.017 17.156 1.00 93.25 106 TYR A C 1
ATOM 841 O O . TYR A 1 106 ? -5.529 8.882 17.046 1.00 93.25 106 TYR A O 1
ATOM 849 N N . GLY A 1 107 ? -7.702 8.304 17.108 1.00 83.44 107 GLY A N 1
ATOM 850 C CA . GLY A 1 107 ? -8.238 9.668 17.116 1.00 83.44 107 GLY A CA 1
ATOM 851 C C . GLY A 1 107 ? -7.912 10.395 18.426 1.00 83.44 107 GLY A C 1
ATOM 852 O O . GLY A 1 107 ? -8.198 9.882 19.505 1.00 83.44 107 GLY A O 1
ATOM 853 N N . GLY A 1 108 ? -7.285 11.570 18.350 1.00 75.75 108 GLY A N 1
ATOM 854 C CA . GLY A 1 108 ? -6.921 12.359 19.529 1.00 75.75 108 GLY A CA 1
ATOM 855 C C . GLY A 1 108 ? -6.284 13.706 19.186 1.00 75.75 108 GLY A C 1
ATOM 856 O O . GLY A 1 108 ? -5.749 13.900 18.094 1.00 75.75 108 GLY A O 1
ATOM 857 N N . THR A 1 109 ? -6.360 14.653 20.121 1.00 56.28 109 THR A N 1
ATOM 858 C CA . THR A 1 109 ? -5.911 16.038 19.944 1.00 56.28 109 THR A CA 1
ATOM 859 C C . THR A 1 109 ? -4.380 16.126 19.896 1.00 56.28 109 THR A C 1
ATOM 861 O O . THR A 1 109 ? -3.684 15.810 20.857 1.00 56.28 109 THR A O 1
ATOM 864 N N . GLY A 1 110 ? -3.839 16.554 18.751 1.00 74.62 110 GLY A N 1
ATOM 865 C CA . GLY A 1 110 ? -2.445 16.999 18.614 1.00 74.62 110 GLY A CA 1
ATOM 866 C C . GLY A 1 110 ? -1.513 16.126 17.766 1.00 74.62 110 GLY A C 1
ATOM 867 O O . GLY A 1 110 ? -0.426 16.585 17.426 1.00 74.62 110 GLY A O 1
ATOM 868 N N . ARG A 1 111 ? -1.905 14.906 17.366 1.00 83.31 111 ARG A N 1
ATOM 869 C CA . ARG A 1 111 ? -1.111 14.077 16.436 1.00 83.31 111 ARG A CA 1
ATOM 870 C C . ARG A 1 111 ? -2.001 13.385 15.412 1.00 83.31 111 ARG A C 1
ATOM 872 O O . ARG A 1 111 ? -3.066 12.893 15.760 1.00 83.31 111 ARG A O 1
ATOM 879 N N . SER A 1 112 ? -1.527 13.308 14.167 1.00 93.56 112 SER A N 1
ATOM 880 C CA . SER A 1 112 ? -2.192 12.548 13.106 1.00 93.56 112 SER A CA 1
ATOM 881 C C . SER A 1 112 ? -2.401 11.088 13.550 1.00 93.56 112 SER A C 1
ATOM 883 O O . SER A 1 112 ? -1.416 10.411 13.880 1.00 93.56 112 SER A O 1
ATOM 885 N N . PRO A 1 113 ? -3.649 10.578 13.552 1.00 94.88 113 PRO A N 1
ATOM 886 C CA . PRO A 1 113 ? -3.946 9.182 13.877 1.00 94.88 113 PRO A CA 1
ATOM 887 C C . PRO A 1 113 ? -3.167 8.197 12.999 1.00 94.88 113 PRO A C 1
ATOM 889 O O . PRO A 1 113 ? -2.696 7.164 13.477 1.00 94.88 113 PRO A O 1
ATOM 892 N N . ILE A 1 114 ? -2.962 8.563 11.731 1.00 95.75 114 ILE A N 1
ATOM 893 C CA . ILE A 1 114 ? -2.222 7.764 10.753 1.00 95.75 114 ILE A CA 1
ATOM 894 C C . ILE A 1 114 ? -0.744 7.675 11.139 1.00 95.75 114 ILE A C 1
ATOM 896 O O . ILE A 1 114 ? -0.181 6.586 11.125 1.00 95.75 114 ILE A O 1
ATOM 900 N N . ASP A 1 115 ? -0.112 8.777 11.551 1.00 94.69 115 ASP A N 1
ATOM 901 C CA . ASP A 1 115 ? 1.300 8.751 11.958 1.00 94.69 115 ASP A CA 1
ATOM 902 C C . ASP A 1 115 ? 1.507 7.901 13.211 1.00 94.69 115 ASP A C 1
ATOM 904 O O . ASP A 1 115 ? 2.482 7.158 13.318 1.00 94.69 115 ASP A O 1
ATOM 908 N N . ALA A 1 116 ? 0.573 7.983 14.163 1.00 95.12 116 ALA A N 1
ATOM 909 C CA . ALA A 1 116 ? 0.601 7.142 15.352 1.00 95.12 116 ALA A CA 1
ATOM 910 C C . ALA A 1 116 ? 0.493 5.651 14.996 1.00 95.12 116 ALA A C 1
ATOM 912 O O . ALA A 1 116 ? 1.235 4.846 15.562 1.00 95.12 116 ALA A O 1
ATOM 913 N N . LEU A 1 117 ? -0.387 5.299 14.053 1.00 96.81 117 LEU A N 1
ATOM 914 C CA . LEU A 1 117 ? -0.548 3.934 13.557 1.00 96.81 117 LEU A CA 1
ATOM 915 C C . LEU A 1 117 ? 0.684 3.453 12.772 1.00 96.81 117 LEU A C 1
ATOM 917 O O . LEU A 1 117 ? 1.142 2.330 12.968 1.00 96.81 117 LEU A O 1
ATOM 921 N N . LEU A 1 118 ? 1.273 4.304 11.929 1.00 96.88 118 LEU A N 1
ATOM 922 C CA . LEU A 1 118 ? 2.480 3.977 11.168 1.00 96.88 118 LEU A CA 1
ATOM 923 C C . LEU A 1 118 ? 3.673 3.671 12.078 1.00 96.88 118 LEU A C 1
ATOM 925 O O . LEU A 1 118 ? 4.444 2.764 11.781 1.00 96.88 118 LEU A O 1
ATOM 929 N N . GLU A 1 119 ? 3.839 4.395 13.186 1.00 95.88 119 GLU A N 1
ATOM 930 C CA . GLU A 1 119 ? 4.901 4.105 14.159 1.00 95.88 119 GLU A CA 1
ATOM 931 C C . GLU A 1 119 ? 4.682 2.761 14.871 1.00 95.88 119 GLU A C 1
ATOM 933 O O . GLU A 1 119 ? 5.648 2.047 15.145 1.00 95.88 119 GLU A O 1
ATOM 938 N N . VAL A 1 120 ? 3.424 2.374 15.097 1.00 97.12 120 VAL A N 1
ATOM 939 C CA . VAL A 1 120 ? 3.056 1.054 15.635 1.00 97.12 120 VAL A CA 1
ATOM 940 C C . VAL A 1 120 ? 3.363 -0.053 14.626 1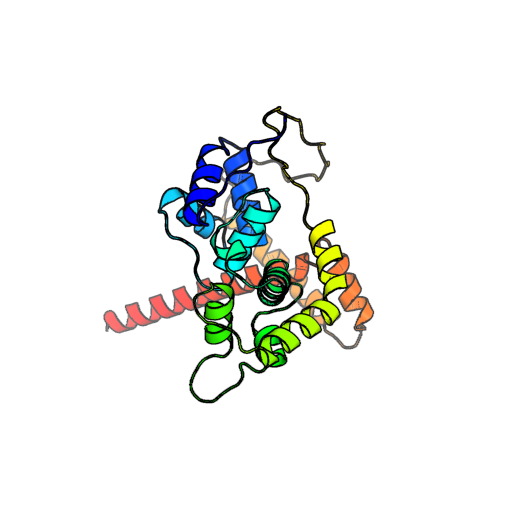.00 97.12 120 VAL A C 1
ATOM 942 O O . VAL A 1 120 ? 4.063 -1.000 14.962 1.00 97.12 120 VAL A O 1
ATOM 945 N N . PHE A 1 121 ? 2.953 0.102 13.364 1.00 97.38 121 PHE A N 1
ATOM 946 C CA . PHE A 1 121 ? 3.259 -0.850 12.282 1.00 97.38 121 PHE A CA 1
ATOM 947 C C . PHE A 1 121 ? 4.753 -0.937 11.935 1.00 97.38 121 PHE A C 1
ATOM 949 O O . PHE A 1 121 ? 5.186 -1.840 11.220 1.00 97.38 121 PHE A O 1
ATOM 956 N N . ARG A 1 122 ? 5.564 -0.002 12.435 1.00 95.31 122 ARG A N 1
ATOM 957 C CA . ARG A 1 122 ? 7.027 -0.040 12.337 1.00 95.31 122 ARG A CA 1
ATOM 958 C C . ARG A 1 122 ? 7.707 -0.677 13.548 1.00 95.31 122 ARG A C 1
ATOM 960 O O . ARG A 1 122 ? 8.929 -0.750 13.521 1.00 95.31 122 ARG A O 1
ATOM 967 N N . GLY A 1 123 ? 6.964 -1.053 14.590 1.00 94.62 123 GLY A N 1
ATOM 968 C CA . GLY A 1 123 ? 7.523 -1.547 15.853 1.00 94.62 123 GLY A CA 1
ATOM 969 C C . GLY A 1 123 ? 8.157 -0.456 16.724 1.00 94.62 123 GLY A C 1
ATOM 970 O O . GLY A 1 123 ? 8.725 -0.744 17.769 1.00 94.62 123 GLY A O 1
ATOM 971 N N . LYS A 1 124 ? 8.045 0.822 16.338 1.00 94.19 124 LYS A N 1
ATOM 972 C CA . LYS A 1 124 ? 8.657 1.950 17.064 1.00 94.19 124 LYS A CA 1
ATOM 973 C C . LYS A 1 124 ? 7.846 2.401 18.274 1.00 94.19 124 LYS A C 1
ATOM 975 O O . LYS A 1 124 ? 8.329 3.182 19.092 1.00 94.19 124 LYS A O 1
ATOM 980 N N . ARG A 1 125 ? 6.595 1.954 18.375 1.00 92.12 125 ARG A N 1
ATOM 981 C CA . ARG A 1 125 ? 5.680 2.318 19.452 1.00 92.12 125 ARG A CA 1
ATOM 982 C C . ARG A 1 125 ? 4.948 1.084 19.959 1.00 92.12 125 ARG A C 1
ATOM 984 O O . ARG A 1 125 ? 4.301 0.388 19.185 1.00 92.12 125 ARG A O 1
ATOM 991 N N . GLY A 1 126 ? 5.000 0.873 21.272 1.00 93.06 126 GLY A N 1
ATOM 992 C CA . GLY A 1 126 ? 4.212 -0.159 21.939 1.00 93.06 126 GLY A CA 1
ATOM 993 C C . GLY A 1 126 ? 2.706 0.112 21.877 1.00 93.06 126 GLY A C 1
ATOM 994 O O . GLY A 1 126 ? 2.254 1.250 21.711 1.00 93.06 126 GLY A O 1
ATOM 995 N N . VAL A 1 127 ? 1.920 -0.948 22.045 1.00 96.38 127 VAL A N 1
ATOM 996 C CA . VAL A 1 127 ? 0.454 -0.915 22.002 1.00 96.38 127 VAL A CA 1
ATOM 997 C C . VAL A 1 127 ? -0.091 -1.355 23.358 1.00 96.38 127 VAL A C 1
ATOM 999 O O . VAL A 1 127 ? 0.396 -2.316 23.948 1.00 96.38 127 VAL A O 1
ATOM 1002 N N . SER A 1 128 ? -1.090 -0.642 23.884 1.00 96.94 128 SER A N 1
ATOM 1003 C CA . SER A 1 128 ? -1.750 -1.049 25.129 1.00 96.94 128 SER A CA 1
ATOM 1004 C C . SER A 1 128 ? -2.554 -2.336 24.918 1.00 96.94 128 SER A C 1
ATOM 1006 O O . SER A 1 128 ? -3.056 -2.586 23.824 1.00 96.94 128 SER A O 1
ATOM 1008 N N . ARG A 1 129 ? -2.755 -3.133 25.976 1.00 97.25 129 ARG A N 1
ATOM 1009 C CA . ARG A 1 129 ? -3.562 -4.370 25.895 1.00 97.25 129 ARG A CA 1
ATOM 1010 C C . ARG A 1 129 ? -4.969 -4.130 25.343 1.00 97.25 129 ARG A C 1
ATOM 1012 O O . ARG A 1 129 ? -5.450 -4.921 24.543 1.00 97.25 129 ARG A O 1
ATOM 1019 N N . GLN A 1 130 ? -5.599 -3.017 25.724 1.00 97.31 130 GLN A N 1
ATOM 1020 C CA . GLN A 1 130 ? -6.908 -2.632 25.193 1.00 97.31 130 GLN A CA 1
ATOM 1021 C C . GLN A 1 130 ? -6.866 -2.459 23.668 1.00 97.31 130 GLN A C 1
ATOM 1023 O O . GLN A 1 130 ? -7.721 -2.995 22.972 1.00 97.31 130 GLN A O 1
ATOM 1028 N N . LYS A 1 131 ? -5.855 -1.754 23.141 1.00 97.50 131 LYS A N 1
ATOM 1029 C CA . LYS A 1 131 ? -5.702 -1.546 21.696 1.00 97.50 131 LYS A CA 1
ATOM 1030 C C . LYS A 1 131 ? -5.322 -2.823 20.949 1.00 97.50 131 LYS A C 1
ATOM 1032 O O . LYS A 1 131 ? -5.786 -2.998 19.832 1.00 97.50 131 LYS A O 1
ATOM 1037 N N . LEU A 1 132 ? -4.555 -3.731 21.558 1.00 98.12 132 LEU A N 1
ATOM 1038 C CA . LEU A 1 132 ? -4.325 -5.068 20.991 1.00 98.12 132 LEU A CA 1
ATOM 1039 C C . LEU A 1 132 ? -5.642 -5.837 20.820 1.00 98.12 132 LEU A C 1
ATOM 1041 O O . LEU A 1 132 ? -5.868 -6.423 19.766 1.00 98.12 132 LEU A O 1
ATOM 1045 N N . GLY A 1 133 ? -6.544 -5.754 21.806 1.00 98.06 133 GLY A N 1
ATOM 1046 C CA . GLY A 1 133 ? -7.902 -6.290 21.683 1.00 98.06 133 GLY A CA 1
ATOM 1047 C C . GLY A 1 133 ? -8.673 -5.682 20.506 1.00 98.06 133 GLY A C 1
ATOM 1048 O O . GLY A 1 133 ? -9.286 -6.417 19.743 1.00 98.06 133 GLY A O 1
ATOM 1049 N N . GLN A 1 134 ? -8.575 -4.364 20.299 1.00 98.31 134 GLN A N 1
ATOM 1050 C CA . GLN A 1 134 ? -9.213 -3.693 19.156 1.00 98.31 134 GLN A CA 1
ATOM 1051 C C . GLN A 1 134 ? -8.615 -4.115 17.807 1.00 98.31 134 GLN A C 1
ATOM 1053 O O . GLN A 1 134 ? -9.361 -4.341 16.859 1.00 98.31 134 GLN A O 1
ATOM 1058 N N . PHE A 1 135 ? -7.290 -4.271 17.711 1.00 98.44 135 PHE A N 1
ATOM 1059 C CA . PHE A 1 135 ? -6.653 -4.811 16.506 1.00 98.44 135 PHE A CA 1
ATOM 1060 C C . PHE A 1 135 ? -7.149 -6.222 16.193 1.00 98.44 135 PHE A C 1
ATOM 1062 O O . PHE A 1 135 ? -7.494 -6.498 15.048 1.00 98.44 135 PHE A O 1
ATOM 1069 N N . LYS A 1 136 ? -7.242 -7.090 17.205 1.00 98.44 136 LYS A N 1
ATOM 1070 C CA . LYS A 1 136 ? -7.766 -8.448 17.039 1.00 98.44 136 LYS A CA 1
ATOM 1071 C C . LYS A 1 136 ? -9.203 -8.439 16.508 1.00 98.44 136 LYS A C 1
ATOM 1073 O O . LYS A 1 136 ? -9.465 -9.074 15.492 1.00 98.44 136 LYS A O 1
ATOM 1078 N N . SER A 1 137 ? -10.101 -7.668 17.127 1.00 98.00 137 SER A N 1
ATOM 1079 C CA . SER A 1 137 ? -11.492 -7.542 16.665 1.00 98.00 137 SER A CA 1
ATOM 1080 C C . SER A 1 137 ? -11.585 -6.996 15.237 1.00 98.00 137 SER A C 1
ATOM 1082 O O . SER A 1 137 ? -12.422 -7.438 14.455 1.00 98.00 137 SER A O 1
ATOM 1084 N N . PHE A 1 138 ? -10.712 -6.051 14.874 1.00 97.75 138 PHE A N 1
ATOM 1085 C CA . PHE A 1 138 ? -10.642 -5.532 13.510 1.00 97.75 138 PHE A CA 1
ATOM 1086 C C . PHE A 1 138 ? -10.221 -6.616 12.511 1.00 97.75 138 PHE A C 1
ATOM 1088 O O . PHE A 1 138 ? -10.823 -6.753 11.449 1.00 97.75 138 PHE A O 1
ATOM 1095 N N . VAL A 1 139 ? -9.210 -7.416 12.856 1.00 97.81 139 VAL A N 1
ATOM 1096 C CA . VAL A 1 139 ? -8.746 -8.524 12.013 1.00 97.81 139 VAL A CA 1
ATOM 1097 C C . VAL A 1 139 ? -9.835 -9.575 11.824 1.00 97.81 139 VAL A C 1
ATOM 1099 O O . VAL A 1 139 ? -10.052 -10.012 10.699 1.00 97.81 139 VAL A O 1
ATOM 1102 N N . GLU A 1 140 ? -10.564 -9.933 12.879 1.00 97.31 140 GLU A N 1
ATOM 1103 C CA . GLU A 1 140 ? -11.689 -10.874 12.797 1.00 97.31 140 GLU A CA 1
ATOM 1104 C C . GLU A 1 140 ? -12.806 -10.360 11.874 1.00 97.31 140 GLU A C 1
ATOM 1106 O O . GLU A 1 140 ? -13.350 -11.126 11.079 1.00 97.31 140 GLU A O 1
ATOM 1111 N N . LEU A 1 141 ? -13.101 -9.056 11.915 1.00 96.81 141 LEU A N 1
ATOM 1112 C CA . LEU A 1 141 ? -14.134 -8.436 11.082 1.00 96.81 141 LEU A CA 1
ATOM 1113 C C . LEU A 1 141 ? -13.779 -8.438 9.584 1.00 96.81 141 LEU A C 1
ATOM 1115 O O . LEU A 1 141 ? -14.655 -8.639 8.745 1.00 96.81 141 LEU A O 1
ATOM 1119 N N . TYR A 1 142 ? -12.507 -8.220 9.241 1.00 96.19 142 TYR A N 1
ATOM 1120 C CA . TYR A 1 142 ? -12.050 -8.078 7.850 1.00 96.19 142 TYR A CA 1
ATOM 1121 C C . TYR A 1 142 ? -11.280 -9.295 7.306 1.00 96.19 142 TYR A C 1
ATOM 1123 O O . TYR A 1 142 ? -10.880 -9.299 6.138 1.00 96.19 142 TYR A O 1
ATOM 1131 N N . GLY A 1 143 ? -11.084 -10.341 8.113 1.00 91.44 143 GLY A N 1
ATOM 1132 C CA . GLY A 1 143 ? -10.232 -11.491 7.792 1.00 91.44 143 GLY A CA 1
ATOM 1133 C C . GLY A 1 143 ? -10.646 -12.238 6.523 1.00 91.44 143 GLY A C 1
ATOM 1134 O O . GLY A 1 143 ? -9.792 -12.576 5.705 1.00 91.44 143 GLY A O 1
ATOM 1135 N N . ALA A 1 144 ? -11.950 -12.398 6.280 1.00 89.62 144 ALA A N 1
ATOM 1136 C CA . ALA A 1 144 ? -12.451 -13.034 5.057 1.00 89.62 144 ALA A CA 1
ATOM 1137 C C . ALA A 1 144 ? -12.018 -12.282 3.782 1.00 89.62 144 ALA A C 1
ATOM 1139 O O . ALA A 1 144 ? -11.657 -12.896 2.777 1.00 89.62 144 ALA A O 1
ATOM 1140 N N . GLY A 1 145 ? -11.987 -10.945 3.837 1.00 89.56 145 GLY A N 1
ATOM 1141 C CA . GLY A 1 145 ? -11.515 -10.117 2.728 1.00 89.56 145 GLY A CA 1
ATOM 1142 C C . GLY A 1 145 ? -10.014 -10.270 2.475 1.00 89.56 145 GLY A C 1
ATOM 1143 O O . GLY A 1 145 ? -9.570 -10.158 1.332 1.00 89.56 145 GLY A O 1
ATOM 1144 N N . LEU A 1 146 ? -9.226 -10.567 3.514 1.00 91.56 146 LEU A N 1
ATOM 1145 C CA . LEU A 1 146 ? -7.794 -10.820 3.372 1.00 91.56 146 LEU A CA 1
ATOM 1146 C C . LEU A 1 146 ? -7.526 -12.087 2.574 1.00 91.56 146 LEU A C 1
ATOM 1148 O O . LEU A 1 146 ? -6.779 -12.035 1.602 1.00 91.56 146 LEU A O 1
ATOM 1152 N N . GLU A 1 147 ? -8.170 -13.195 2.934 1.00 89.88 147 GLU A N 1
ATOM 1153 C CA . GLU A 1 147 ? -7.986 -14.472 2.240 1.00 89.88 147 GLU A CA 1
ATOM 1154 C C . GLU A 1 147 ? -8.337 -14.371 0.750 1.00 89.88 147 GLU A C 1
ATOM 1156 O O . GLU A 1 147 ? -7.623 -14.900 -0.108 1.00 89.88 147 GLU A O 1
ATOM 1161 N N . GLU A 1 148 ? -9.413 -13.649 0.424 1.00 90.00 148 GLU A N 1
ATOM 1162 C CA . GLU A 1 148 ? -9.802 -13.387 -0.960 1.00 90.00 148 GLU A CA 1
ATOM 1163 C C . GLU A 1 148 ? -8.734 -12.566 -1.698 1.00 90.00 148 GLU A C 1
ATOM 1165 O O . GLU A 1 148 ? -8.318 -12.935 -2.801 1.00 90.00 148 GLU A O 1
ATOM 1170 N N . LYS A 1 149 ? -8.241 -11.473 -1.094 1.00 90.62 149 LYS A N 1
ATOM 1171 C CA . LYS A 1 149 ? -7.196 -10.631 -1.701 1.00 90.62 149 LYS A CA 1
ATOM 1172 C C . LYS A 1 149 ? -5.874 -11.365 -1.859 1.00 90.62 149 LYS A C 1
ATOM 1174 O O . LYS A 1 149 ? -5.198 -11.160 -2.867 1.00 90.62 149 LYS A O 1
ATOM 1179 N N . GLU A 1 150 ? -5.506 -12.216 -0.914 1.00 89.31 150 GLU A N 1
ATOM 1180 C CA . GLU A 1 150 ? -4.288 -13.020 -0.991 1.00 89.31 150 GLU A CA 1
ATOM 1181 C C . GLU A 1 150 ? -4.366 -14.040 -2.116 1.00 89.31 150 GLU A C 1
ATOM 1183 O O . GLU A 1 150 ? -3.435 -14.141 -2.912 1.00 89.31 150 GLU A O 1
ATOM 1188 N N . ARG A 1 151 ? -5.509 -14.718 -2.253 1.00 86.56 151 ARG A N 1
ATOM 1189 C CA . ARG A 1 151 ? -5.754 -15.666 -3.344 1.00 86.56 151 ARG A CA 1
ATOM 1190 C C . ARG A 1 151 ? -5.794 -14.982 -4.710 1.00 86.56 151 ARG A C 1
ATOM 1192 O O . ARG A 1 151 ? -5.306 -15.534 -5.694 1.00 86.56 151 ARG A O 1
ATOM 1199 N N . ALA A 1 152 ? -6.381 -13.788 -4.778 1.00 85.50 152 ALA A N 1
ATOM 1200 C CA . ALA A 1 152 ? -6.467 -12.998 -6.002 1.00 85.50 152 ALA A CA 1
ATOM 1201 C C . ALA A 1 152 ? -5.138 -12.323 -6.374 1.00 85.50 152 ALA A C 1
ATOM 1203 O O . ALA A 1 152 ? -4.955 -11.927 -7.528 1.00 85.50 152 ALA A O 1
ATOM 1204 N N . THR A 1 153 ? -4.217 -12.161 -5.419 1.00 83.75 153 THR A N 1
ATOM 1205 C CA . THR A 1 153 ? -2.883 -11.627 -5.686 1.00 83.75 153 THR A CA 1
ATOM 1206 C C . THR A 1 153 ? -2.107 -12.698 -6.446 1.00 83.75 153 THR A C 1
ATOM 1208 O O . THR A 1 153 ? -1.809 -13.747 -5.879 1.00 83.75 153 THR A O 1
ATOM 1211 N N . PRO A 1 154 ? -1.795 -12.484 -7.739 1.00 65.50 154 PRO A N 1
ATOM 1212 C CA . PRO A 1 154 ? -1.232 -13.536 -8.568 1.00 65.50 154 PRO A CA 1
ATOM 1213 C C . PRO A 1 154 ? 0.040 -14.095 -7.927 1.00 65.50 154 PRO A C 1
ATOM 1215 O O . PRO A 1 154 ? 0.966 -13.334 -7.637 1.00 65.50 154 PRO A O 1
ATOM 1218 N N . HIS A 1 155 ? 0.112 -15.421 -7.764 1.00 57.28 155 HIS A N 1
ATOM 1219 C CA . HIS A 1 155 ? 1.335 -16.156 -7.424 1.00 57.28 155 HIS A CA 1
ATOM 1220 C C . HIS A 1 155 ? 2.345 -16.092 -8.585 1.00 57.28 155 HIS A C 1
ATOM 1222 O O . HIS A 1 155 ? 2.782 -17.105 -9.124 1.00 57.28 155 HIS A O 1
ATOM 1228 N N . VAL A 1 156 ? 2.718 -14.892 -9.028 1.00 47.62 156 VAL A N 1
ATOM 1229 C CA . VAL A 1 156 ? 3.698 -14.720 -10.093 1.00 47.62 156 VAL A CA 1
ATOM 1230 C C . VAL A 1 156 ? 5.067 -14.634 -9.434 1.00 47.62 156 VAL A C 1
ATOM 1232 O O . VAL A 1 156 ? 5.562 -13.581 -9.019 1.00 47.62 156 VAL A O 1
ATOM 1235 N N . LEU A 1 157 ? 5.665 -15.822 -9.375 1.00 46.88 157 LEU A N 1
ATOM 1236 C CA . LEU A 1 157 ? 7.021 -16.150 -8.957 1.00 46.88 157 LEU A CA 1
ATOM 1237 C C . LEU A 1 157 ? 7.141 -16.438 -7.454 1.00 46.88 157 LEU A C 1
ATOM 1239 O O . LEU A 1 157 ? 7.754 -15.679 -6.702 1.00 46.88 157 LEU A O 1
ATOM 1243 N N . ARG A 1 158 ? 6.730 -17.657 -7.074 1.00 45.72 158 ARG A N 1
ATOM 1244 C CA . ARG A 1 158 ? 7.713 -18.523 -6.405 1.00 45.72 158 ARG A CA 1
ATOM 1245 C C . ARG A 1 158 ? 8.943 -18.488 -7.306 1.00 45.72 158 ARG A C 1
ATOM 1247 O O . ARG A 1 158 ? 8.864 -18.932 -8.446 1.00 45.72 158 ARG A O 1
ATOM 1254 N N . VAL A 1 159 ? 10.014 -17.844 -6.858 1.00 43.47 159 VAL A N 1
ATOM 1255 C CA . VAL A 1 159 ? 11.285 -17.801 -7.585 1.00 43.47 159 VAL A CA 1
ATOM 1256 C C . VAL A 1 159 ? 11.756 -19.250 -7.712 1.00 43.47 159 VAL A C 1
ATOM 1258 O O . VAL A 1 159 ? 12.395 -19.775 -6.821 1.00 43.47 159 VAL A O 1
ATOM 1261 N N . THR A 1 160 ? 11.379 -19.982 -8.751 1.00 41.00 160 THR A N 1
ATOM 1262 C CA . THR A 1 160 ? 12.018 -21.264 -9.027 1.00 41.00 160 THR A CA 1
ATOM 1263 C C . THR A 1 160 ? 13.282 -20.927 -9.794 1.00 41.00 160 THR A C 1
ATOM 1265 O O . THR A 1 160 ? 13.231 -20.321 -10.858 1.00 41.00 160 THR A O 1
ATOM 1268 N N . SER A 1 161 ? 14.435 -21.301 -9.246 1.00 37.94 161 SER A N 1
ATOM 1269 C CA . SER A 1 161 ? 15.737 -21.243 -9.926 1.00 37.94 161 SER A CA 1
ATOM 1270 C C . SER A 1 161 ? 15.791 -22.108 -11.197 1.00 37.94 161 SER A C 1
ATOM 1272 O O . SER A 1 161 ? 16.784 -22.101 -11.916 1.00 37.94 161 SER A O 1
ATOM 1274 N N . SER A 1 162 ? 14.718 -22.832 -11.497 1.00 38.53 162 SER A N 1
ATOM 1275 C CA . SER A 1 162 ? 14.494 -23.567 -12.731 1.00 38.53 162 SER A CA 1
ATOM 1276 C C . SER A 1 162 ? 13.683 -22.679 -13.670 1.00 38.53 162 SER A C 1
ATOM 1278 O O . SER A 1 162 ? 12.551 -22.318 -13.343 1.00 38.53 162 SER A O 1
ATOM 1280 N N . GLY A 1 163 ? 14.266 -22.297 -14.808 1.00 44.34 163 GLY A N 1
ATOM 1281 C CA . GLY A 1 163 ? 13.555 -21.570 -15.855 1.00 44.34 163 GLY A CA 1
ATOM 1282 C C . GLY A 1 163 ? 12.259 -22.290 -16.222 1.00 44.34 163 GLY A C 1
ATOM 1283 O O . GLY A 1 163 ? 12.276 -23.475 -16.540 1.00 44.34 163 GLY A O 1
ATOM 1284 N N . VAL A 1 164 ? 11.136 -21.578 -16.147 1.00 32.44 164 VAL A N 1
ATOM 1285 C CA . VAL A 1 164 ? 9.833 -22.071 -16.593 1.00 32.44 164 VAL A CA 1
ATOM 1286 C C . VAL A 1 164 ? 9.211 -21.008 -17.487 1.00 32.44 164 VAL A C 1
ATOM 1288 O O . VAL A 1 164 ? 9.111 -19.837 -17.114 1.00 32.44 164 VAL A O 1
ATOM 1291 N N . GLN A 1 165 ? 8.838 -21.451 -18.686 1.00 32.22 165 GLN A N 1
ATOM 1292 C CA . GLN A 1 165 ? 8.038 -20.722 -19.660 1.00 32.22 165 GLN A CA 1
ATOM 1293 C C . GLN A 1 165 ? 6.671 -20.387 -19.058 1.00 32.22 165 GLN A C 1
ATOM 1295 O O . GLN A 1 165 ? 5.976 -21.251 -18.525 1.00 32.22 165 GLN A O 1
ATOM 1300 N N . LEU A 1 166 ? 6.298 -19.112 -19.136 1.00 34.59 166 LEU A N 1
ATOM 1301 C CA . LEU A 1 166 ? 4.958 -18.646 -18.798 1.00 34.59 166 LEU A CA 1
ATOM 1302 C C . LEU A 1 166 ? 3.946 -19.209 -19.812 1.00 34.59 166 LEU A C 1
ATOM 1304 O O . LEU A 1 166 ? 4.250 -19.205 -21.00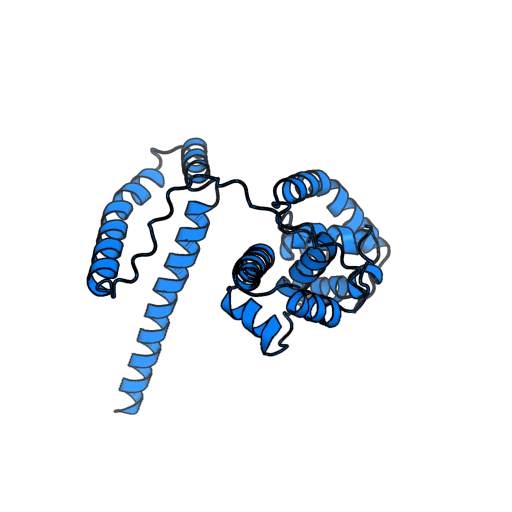5 1.00 34.59 166 LEU A O 1
ATOM 1308 N N . PRO A 1 167 ? 2.742 -19.633 -19.383 1.00 32.44 167 PRO A N 1
ATOM 1309 C CA . PRO A 1 167 ? 1.648 -19.873 -20.309 1.00 32.44 167 PRO A CA 1
ATOM 1310 C C . PRO A 1 167 ? 1.270 -18.544 -20.965 1.00 32.44 167 PRO A C 1
ATOM 1312 O O . PRO A 1 167 ? 0.936 -17.560 -20.297 1.00 32.44 167 PRO A O 1
ATOM 1315 N N . GLU A 1 168 ? 1.376 -18.524 -22.287 1.00 33.03 168 GLU A N 1
ATOM 1316 C CA . GLU A 1 168 ? 1.014 -17.405 -23.139 1.00 33.03 168 GLU A CA 1
ATOM 1317 C C . GLU A 1 168 ? -0.504 -17.212 -23.089 1.00 33.03 168 GLU A C 1
ATOM 1319 O O . GLU A 1 168 ? -1.274 -17.826 -23.822 1.00 33.03 168 GLU A O 1
ATOM 1324 N N . VAL A 1 169 ? -0.964 -16.364 -22.168 1.00 34.78 169 VAL A N 1
ATOM 1325 C CA . VAL A 1 169 ? -2.305 -15.795 -22.272 1.00 34.78 169 VAL A CA 1
ATOM 1326 C C . VAL A 1 169 ? -2.254 -14.856 -23.464 1.00 34.78 169 VAL A C 1
ATOM 1328 O O . VAL A 1 169 ? -1.636 -13.792 -23.384 1.00 34.78 169 VAL A O 1
ATOM 1331 N N . MET A 1 170 ? -2.89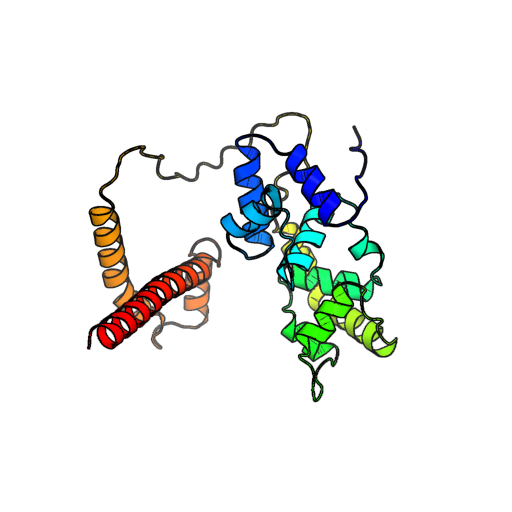4 -15.265 -24.560 1.00 31.28 170 MET A N 1
ATOM 1332 C CA . MET A 1 170 ? -3.133 -14.449 -25.749 1.00 31.28 170 MET A CA 1
ATOM 1333 C C . MET A 1 170 ? -4.069 -13.280 -25.408 1.00 31.28 170 MET A C 1
ATOM 1335 O O . MET A 1 170 ? -5.206 -13.197 -25.855 1.00 31.28 170 MET A O 1
ATOM 1339 N N . ALA A 1 171 ? -3.601 -12.352 -24.580 1.00 39.31 171 ALA A N 1
ATOM 1340 C CA . ALA A 1 171 ? -4.019 -10.977 -24.707 1.00 39.31 171 ALA A CA 1
ATOM 1341 C C . ALA A 1 171 ? -3.255 -10.458 -25.919 1.00 39.31 171 ALA A C 1
ATOM 1343 O O . ALA A 1 171 ? -2.024 -10.404 -25.888 1.00 39.31 171 ALA A O 1
ATOM 1344 N N . THR A 1 172 ? -3.969 -10.101 -26.983 1.00 34.16 172 THR A N 1
ATOM 1345 C CA . THR A 1 172 ? -3.434 -9.288 -28.074 1.00 34.16 172 THR A CA 1
ATOM 1346 C C . THR A 1 172 ? -2.913 -7.984 -27.474 1.00 34.16 172 THR A C 1
ATOM 1348 O O . THR A 1 172 ? -3.628 -6.990 -27.350 1.00 34.16 172 THR A O 1
ATOM 1351 N N . ARG A 1 173 ? -1.658 -8.011 -27.014 1.00 36.56 173 ARG A N 1
ATOM 1352 C CA . ARG A 1 173 ? -0.852 -6.817 -26.817 1.00 36.56 173 ARG A CA 1
ATOM 1353 C C . ARG A 1 173 ? -0.792 -6.146 -28.186 1.00 36.56 173 ARG A C 1
ATOM 1355 O O . ARG A 1 173 ? -0.526 -6.850 -29.160 1.00 36.56 173 ARG A O 1
ATOM 1362 N N . PRO A 1 174 ? -1.001 -4.824 -28.278 1.00 37.41 174 PRO A N 1
ATOM 1363 C CA . PRO A 1 174 ? -0.529 -4.103 -29.442 1.00 37.41 174 PRO A CA 1
ATOM 1364 C C . PRO A 1 174 ? 0.960 -4.422 -29.530 1.00 37.41 174 PRO A C 1
ATOM 1366 O O . PRO A 1 174 ? 1.709 -4.192 -28.573 1.00 37.41 174 PRO A O 1
ATOM 1369 N N . THR A 1 175 ? 1.341 -5.078 -30.617 1.00 39.06 175 THR A N 1
ATOM 1370 C CA . THR A 1 175 ? 2.723 -5.321 -30.988 1.00 39.06 175 THR A CA 1
ATOM 1371 C C . THR A 1 175 ? 3.481 -4.016 -30.808 1.00 39.06 175 THR A C 1
ATOM 1373 O O . THR A 1 175 ? 3.043 -2.959 -31.262 1.00 39.06 175 THR A O 1
ATOM 1376 N N . SER A 1 176 ? 4.586 -4.088 -30.074 1.00 45.94 176 SER A N 1
ATOM 1377 C CA . SER A 1 176 ? 5.573 -3.024 -29.991 1.00 45.94 176 SER A CA 1
ATOM 1378 C C . SER A 1 176 ? 6.040 -2.699 -31.407 1.00 45.94 176 SER A C 1
ATOM 1380 O O . SER A 1 176 ? 6.906 -3.385 -31.944 1.00 45.94 176 SER A O 1
ATOM 1382 N N . HIS A 1 177 ? 5.425 -1.692 -32.020 1.00 43.16 177 HIS A N 1
ATOM 1383 C CA . HIS A 1 177 ? 6.011 -1.005 -33.151 1.00 43.16 177 HIS A CA 1
ATOM 1384 C C . HIS A 1 177 ? 7.083 -0.076 -32.588 1.00 43.16 177 HIS A C 1
ATOM 1386 O O . HIS A 1 177 ? 6.770 0.924 -31.945 1.00 43.16 177 HIS A O 1
ATOM 1392 N N . ASP A 1 178 ? 8.340 -0.427 -32.854 1.00 46.19 178 ASP A N 1
ATOM 1393 C CA . ASP A 1 178 ? 9.516 0.454 -32.834 1.00 46.19 178 ASP A CA 1
ATOM 1394 C C . ASP A 1 178 ? 9.435 1.522 -33.946 1.00 46.19 178 ASP A C 1
ATOM 1396 O O . ASP A 1 178 ? 10.420 1.879 -34.588 1.00 46.19 178 ASP A O 1
ATOM 1400 N N . GLU A 1 179 ? 8.247 2.062 -34.196 1.00 46.66 179 GLU A N 1
ATOM 1401 C CA . GLU A 1 179 ? 8.131 3.264 -34.997 1.00 46.66 179 GLU A CA 1
ATOM 1402 C C . GLU A 1 179 ? 8.220 4.448 -34.051 1.00 46.66 179 GLU A C 1
ATOM 1404 O O . GLU A 1 179 ? 7.600 4.473 -32.985 1.00 46.66 179 GLU A O 1
ATOM 1409 N N . VAL A 1 180 ? 8.989 5.452 -34.464 1.00 49.59 180 VAL A N 1
ATOM 1410 C CA . VAL A 1 180 ? 8.887 6.833 -33.995 1.00 49.59 180 VAL A CA 1
ATOM 1411 C C . VAL A 1 180 ? 7.480 7.315 -34.369 1.00 49.59 180 VAL A C 1
ATOM 1413 O O . VAL A 1 180 ? 7.271 8.072 -35.311 1.00 49.59 180 VAL A O 1
ATOM 1416 N N . GLY A 1 181 ? 6.482 6.759 -33.688 1.00 56.41 181 GLY A N 1
ATOM 1417 C CA . GLY A 1 181 ? 5.079 7.000 -33.914 1.00 56.41 181 GLY A CA 1
ATOM 1418 C C . GLY A 1 181 ? 4.837 8.437 -33.533 1.00 56.41 181 GLY A C 1
ATOM 1419 O O . GLY A 1 181 ? 5.126 8.837 -32.404 1.00 56.41 181 GLY A O 1
ATOM 1420 N N . ASN A 1 182 ? 4.374 9.207 -34.509 1.00 76.50 182 ASN A N 1
ATOM 1421 C CA . ASN A 1 182 ? 4.066 10.617 -34.390 1.00 76.50 182 ASN A CA 1
ATOM 1422 C C . ASN A 1 182 ? 3.291 10.866 -33.085 1.00 76.50 182 ASN A C 1
ATOM 1424 O O . ASN A 1 182 ? 2.096 10.585 -32.998 1.00 76.50 182 ASN A O 1
ATOM 1428 N N . GLN A 1 183 ? 3.983 11.355 -32.051 1.00 80.81 183 GLN A N 1
ATOM 1429 C CA . GLN A 1 183 ? 3.392 11.586 -30.731 1.00 80.81 183 GLN A CA 1
ATOM 1430 C C . GLN A 1 183 ? 2.201 12.549 -30.832 1.00 80.81 183 GLN A C 1
ATOM 1432 O O . GLN A 1 183 ? 1.262 12.432 -30.047 1.00 80.81 183 GLN A O 1
ATOM 1437 N N . SER A 1 184 ? 2.198 13.424 -31.850 1.00 79.50 184 SER A N 1
ATOM 1438 C CA . SER A 1 184 ? 1.056 14.270 -32.209 1.00 79.50 184 SER A CA 1
ATOM 1439 C C . SER A 1 184 ? -0.160 13.435 -32.595 1.00 79.50 184 SER A C 1
ATOM 1441 O O . SER A 1 184 ? -1.228 13.625 -32.031 1.00 79.50 184 SER A O 1
ATOM 1443 N N . ALA A 1 185 ? 0.003 12.436 -33.466 1.00 81.81 185 ALA A N 1
ATOM 1444 C CA . ALA A 1 185 ? -1.098 11.571 -33.890 1.00 81.81 185 ALA A CA 1
ATOM 1445 C C . ALA A 1 185 ? -1.685 10.763 -32.720 1.00 81.81 185 ALA A C 1
ATOM 1447 O O . ALA A 1 185 ? -2.900 10.574 -32.639 1.00 81.81 185 ALA A O 1
ATOM 1448 N N . VAL A 1 186 ? -0.843 10.319 -31.780 1.00 86.06 186 VAL A N 1
ATOM 1449 C CA . VAL A 1 186 ? -1.302 9.641 -30.556 1.00 86.06 186 VAL A CA 1
ATOM 1450 C C . VAL A 1 186 ? -2.060 10.610 -29.646 1.00 86.06 186 VAL A C 1
ATOM 1452 O O . VAL A 1 186 ? -3.129 10.260 -29.147 1.00 86.06 186 VAL A O 1
ATOM 1455 N N . ALA A 1 187 ? -1.542 11.825 -29.451 1.00 85.56 187 ALA A N 1
ATOM 1456 C CA . ALA A 1 187 ? -2.193 12.856 -28.646 1.00 85.56 187 ALA A CA 1
ATOM 1457 C C . ALA A 1 187 ? -3.543 13.286 -29.244 1.00 85.56 187 ALA A C 1
ATOM 1459 O O . ALA A 1 187 ? -4.533 13.353 -28.520 1.00 85.56 187 ALA A O 1
ATOM 1460 N N . GLU A 1 188 ? -3.609 13.500 -30.559 1.00 88.44 188 GLU A N 1
ATOM 1461 C CA . GLU A 1 188 ? -4.830 13.839 -31.300 1.00 88.44 188 GLU A CA 1
ATOM 1462 C C . GLU A 1 188 ? -5.867 12.715 -31.215 1.00 88.44 188 GLU A C 1
ATOM 1464 O O . GLU A 1 188 ? -7.033 12.963 -30.902 1.00 88.44 188 GLU A O 1
ATOM 1469 N N . SER A 1 189 ? -5.438 11.464 -31.403 1.00 89.56 189 SER A N 1
ATOM 1470 C CA . SER A 1 189 ? -6.316 10.295 -31.271 1.00 89.56 189 SER A CA 1
ATOM 1471 C C . SER A 1 189 ? -6.866 10.161 -29.851 1.00 89.56 189 SER A C 1
ATOM 1473 O O . SER A 1 189 ? -8.053 9.895 -29.656 1.00 89.56 189 SER A O 1
ATOM 1475 N N . PHE A 1 190 ? -6.018 10.368 -28.840 1.00 90.00 190 PHE A N 1
ATOM 1476 C CA . PHE A 1 190 ? -6.429 10.305 -27.441 1.00 90.00 190 PHE A CA 1
ATOM 1477 C C . PHE A 1 190 ? -7.372 11.455 -27.063 1.00 90.00 190 PHE A C 1
ATOM 1479 O O . PHE A 1 190 ? -8.363 11.225 -26.369 1.00 90.00 190 PHE A O 1
ATOM 1486 N N . ALA A 1 191 ? -7.121 12.668 -27.562 1.00 90.81 191 ALA A N 1
ATOM 1487 C CA . ALA A 1 191 ? -8.019 13.807 -27.394 1.00 90.81 191 ALA A CA 1
ATOM 1488 C C . ALA A 1 191 ? -9.395 13.527 -28.018 1.00 90.81 191 ALA A C 1
ATOM 1490 O O . ALA A 1 191 ? -10.412 13.691 -27.345 1.00 90.81 191 ALA A O 1
ATOM 1491 N N . GLY A 1 192 ? -9.430 13.010 -29.252 1.00 91.19 192 GLY A N 1
ATOM 1492 C CA . GLY A 1 192 ? -10.670 12.604 -29.917 1.00 91.19 192 GLY A CA 1
ATOM 1493 C C . GLY A 1 192 ? -11.447 11.543 -29.132 1.00 91.19 192 GLY A C 1
ATOM 1494 O O . GLY A 1 192 ? -12.667 11.642 -28.996 1.00 91.19 192 GLY A O 1
ATOM 1495 N N . LEU A 1 193 ? -10.745 10.570 -28.540 1.00 93.75 193 LEU A N 1
ATOM 1496 C CA . LEU A 1 193 ? -11.353 9.552 -27.682 1.00 93.75 193 LEU A CA 1
ATOM 1497 C C . LEU A 1 193 ? -11.983 10.164 -26.421 1.00 93.75 193 LEU A C 1
ATOM 1499 O O . LEU A 1 193 ? -13.119 9.831 -26.089 1.00 93.75 193 LEU A O 1
ATOM 1503 N N . ILE A 1 194 ? -11.279 11.069 -25.730 1.00 92.44 194 ILE A N 1
ATOM 1504 C CA . ILE A 1 194 ? -11.820 11.759 -24.549 1.00 92.44 194 ILE A CA 1
ATOM 1505 C C . ILE A 1 194 ? -13.085 12.529 -24.929 1.00 92.44 194 ILE A C 1
ATOM 1507 O O . ILE A 1 194 ? -14.113 12.368 -24.270 1.00 92.44 194 ILE A O 1
ATOM 1511 N N . THR A 1 195 ? -13.038 13.310 -26.011 1.00 92.81 195 THR A N 1
ATOM 1512 C CA . THR A 1 195 ? -14.190 14.082 -26.492 1.00 92.81 195 THR A CA 1
ATOM 1513 C C . THR A 1 195 ? -15.380 13.182 -26.817 1.00 92.81 195 THR A C 1
ATOM 1515 O O . THR A 1 195 ? -16.504 13.497 -26.433 1.00 92.81 195 THR A O 1
ATOM 1518 N N . ALA A 1 196 ? -15.148 12.033 -27.455 1.00 93.12 196 ALA A N 1
ATOM 1519 C CA . ALA A 1 196 ? -16.203 11.069 -27.764 1.00 93.12 196 ALA A CA 1
ATOM 1520 C C . ALA A 1 196 ? -16.779 10.381 -26.511 1.00 93.12 196 ALA A C 1
ATOM 1522 O O . ALA A 1 196 ? -17.958 10.028 -26.479 1.00 93.12 196 ALA A O 1
ATOM 1523 N N . MET A 1 197 ? -15.967 10.189 -25.468 1.00 94.38 197 MET A N 1
ATOM 1524 C CA . MET A 1 197 ? -16.384 9.525 -24.231 1.00 94.38 197 MET A CA 1
ATOM 1525 C C . MET A 1 197 ? -17.165 10.428 -23.272 1.00 94.38 197 MET A C 1
ATOM 1527 O O . MET A 1 197 ? -17.936 9.901 -22.472 1.00 94.38 197 MET A O 1
ATOM 1531 N N . LEU A 1 198 ? -16.997 11.752 -23.335 1.00 92.12 198 LEU A N 1
ATOM 1532 C CA . LEU A 1 198 ? -17.689 12.704 -22.454 1.00 92.12 198 LEU A CA 1
ATOM 1533 C C . LEU A 1 198 ? -19.221 12.538 -22.432 1.00 92.12 198 LEU A C 1
ATOM 1535 O O . LEU A 1 198 ? -19.750 12.280 -21.349 1.00 92.12 198 LEU A O 1
ATOM 1539 N N . PRO A 1 199 ? -19.947 12.581 -23.568 1.00 95.44 199 PRO A N 1
ATOM 1540 C CA . PRO A 1 199 ? -21.405 12.446 -23.545 1.00 95.44 199 PRO A CA 1
ATOM 1541 C C . PRO A 1 199 ? -21.860 11.069 -23.037 1.00 95.44 199 PRO A C 1
ATOM 1543 O O . PRO A 1 199 ? -22.908 10.943 -22.405 1.00 95.44 199 PRO A O 1
ATOM 1546 N N . LEU A 1 200 ? -21.061 10.020 -23.261 1.00 94.62 200 LEU A N 1
ATOM 1547 C CA . LEU A 1 200 ? -21.341 8.689 -22.720 1.00 94.62 200 LEU A CA 1
ATOM 1548 C C . LEU A 1 200 ? -21.146 8.652 -21.201 1.00 94.62 200 LEU A C 1
ATOM 1550 O O . LEU A 1 200 ? -21.951 8.043 -20.498 1.00 94.62 200 LEU A O 1
ATOM 1554 N N . ALA A 1 201 ? -20.106 9.309 -20.686 1.00 94.06 201 ALA A N 1
ATOM 1555 C CA . ALA A 1 201 ? -19.871 9.429 -19.253 1.00 94.06 201 ALA A CA 1
ATOM 1556 C C . ALA A 1 201 ? -21.009 10.206 -18.573 1.00 94.06 201 ALA A C 1
ATOM 1558 O O . ALA A 1 201 ? -21.536 9.741 -17.566 1.00 94.06 201 ALA A O 1
ATOM 1559 N N . GLU A 1 202 ? -21.446 11.323 -19.156 1.00 95.69 202 GLU A N 1
ATOM 1560 C CA . GLU A 1 202 ? -22.606 12.092 -18.685 1.00 95.69 202 GLU A CA 1
ATOM 1561 C C . GLU A 1 202 ? -23.885 11.246 -18.687 1.00 95.69 202 GLU A C 1
ATOM 1563 O O . GLU A 1 202 ? -24.614 11.208 -17.694 1.00 95.69 202 GLU A O 1
ATOM 1568 N N . TYR A 1 203 ? -24.126 10.483 -19.756 1.00 95.81 203 TYR A N 1
ATOM 1569 C CA . TYR A 1 203 ? -25.279 9.590 -19.848 1.00 95.81 203 TYR A CA 1
ATOM 1570 C C . TYR A 1 203 ? -25.261 8.491 -18.774 1.00 95.81 203 TYR A C 1
ATOM 1572 O O . TYR A 1 203 ? -26.280 8.244 -18.127 1.00 95.81 203 TYR A O 1
ATOM 1580 N N . VAL A 1 204 ? -24.102 7.871 -18.526 1.00 95.25 204 VAL A N 1
ATOM 1581 C CA . VAL A 1 204 ? -23.910 6.847 -17.478 1.00 95.25 204 VAL A CA 1
ATOM 1582 C C . VAL A 1 204 ? -24.055 7.424 -16.065 1.00 95.25 204 VAL A C 1
ATOM 1584 O O . VAL A 1 204 ? -24.465 6.715 -15.140 1.00 95.25 204 VAL A O 1
ATOM 1587 N N . LEU A 1 205 ? -23.705 8.696 -15.876 1.00 93.62 205 LEU A N 1
ATOM 1588 C CA . LEU A 1 205 ? -23.841 9.394 -14.598 1.00 93.62 205 LEU A CA 1
ATOM 1589 C C . LEU A 1 205 ? -25.258 9.922 -14.344 1.00 93.62 205 LEU A C 1
ATOM 1591 O O . LEU A 1 205 ? -25.582 10.200 -13.194 1.00 93.62 205 LEU A O 1
ATOM 1595 N N . SER A 1 206 ? -26.101 10.016 -15.373 1.00 96.06 206 SER A N 1
ATOM 1596 C CA . SER A 1 206 ? -27.494 10.443 -15.232 1.00 96.06 206 SER A CA 1
ATOM 1597 C C . SER A 1 206 ? -28.357 9.451 -14.437 1.00 96.06 206 SER A C 1
ATOM 1599 O O . SER A 1 206 ? -28.031 8.266 -14.293 1.00 96.06 206 SER A O 1
ATOM 1601 N N . ASP A 1 207 ? -29.532 9.914 -14.008 1.00 95.81 207 ASP A N 1
ATOM 1602 C CA . ASP A 1 207 ? -30.531 9.099 -13.299 1.00 95.81 207 ASP A CA 1
ATOM 1603 C C . ASP A 1 207 ? -31.124 7.965 -14.152 1.00 95.81 207 ASP A C 1
ATOM 1605 O O . ASP A 1 207 ? -31.796 7.073 -13.637 1.00 95.81 207 ASP A O 1
ATOM 1609 N N . ARG A 1 208 ? -30.847 7.953 -15.463 1.00 94.31 208 ARG A N 1
ATOM 1610 C CA . ARG A 1 208 ? -31.247 6.858 -16.361 1.00 94.31 208 ARG A CA 1
ATOM 1611 C C . ARG A 1 208 ? -30.461 5.574 -16.106 1.00 94.31 208 ARG A C 1
ATOM 1613 O O . ARG A 1 208 ? -30.904 4.506 -16.521 1.00 94.31 208 ARG A O 1
ATOM 1620 N N . PHE A 1 209 ? -29.314 5.668 -15.434 1.00 96.81 209 PHE A N 1
ATOM 1621 C CA . PHE A 1 209 ? -28.546 4.514 -14.988 1.00 96.81 209 PHE A CA 1
ATOM 1622 C C . PHE A 1 209 ? -28.781 4.245 -13.506 1.00 96.81 209 PHE A C 1
ATOM 1624 O O . PHE A 1 209 ? -28.664 5.115 -12.645 1.00 96.81 209 PHE A O 1
ATOM 1631 N N . THR A 1 210 ? -29.036 2.984 -13.185 1.00 96.81 210 THR A N 1
ATOM 1632 C CA . THR A 1 210 ? -29.094 2.513 -11.800 1.00 96.81 210 THR A CA 1
ATOM 1633 C C . THR A 1 210 ? -27.688 2.323 -11.223 1.00 96.81 210 THR A C 1
ATOM 1635 O O . THR A 1 210 ? -26.699 2.149 -11.946 1.00 96.81 210 THR A O 1
ATOM 1638 N N . ALA A 1 211 ? -27.584 2.282 -9.891 1.00 92.00 211 ALA A N 1
ATOM 1639 C CA . ALA A 1 211 ? -26.326 1.972 -9.210 1.00 92.00 211 ALA A CA 1
ATOM 1640 C C . ALA A 1 211 ? -25.750 0.603 -9.632 1.00 92.00 211 ALA A C 1
ATOM 1642 O O . ALA A 1 211 ? -24.539 0.486 -9.827 1.00 92.00 211 ALA A O 1
ATOM 1643 N N . GLY A 1 212 ? -26.612 -0.400 -9.844 1.00 95.25 212 GLY A N 1
ATOM 1644 C CA . GLY A 1 212 ? -26.217 -1.731 -10.313 1.00 95.25 212 GLY A CA 1
ATOM 1645 C C . GLY A 1 212 ? -25.617 -1.714 -11.722 1.00 95.25 212 GLY A C 1
ATOM 1646 O O . GLY A 1 212 ? -24.556 -2.293 -11.946 1.00 95.25 212 GLY A O 1
ATOM 1647 N N . GLN A 1 213 ? -26.222 -0.976 -12.659 1.00 95.38 213 GLN A N 1
ATOM 1648 C CA . GLN A 1 213 ? -25.682 -0.830 -14.018 1.00 95.38 213 GLN A CA 1
ATOM 1649 C C . GLN A 1 213 ? -24.333 -0.096 -14.025 1.00 95.38 213 GLN A C 1
ATOM 1651 O O . GLN A 1 213 ? -23.411 -0.513 -14.726 1.00 95.38 213 GLN A O 1
ATOM 1656 N N . ARG A 1 214 ? -24.165 0.940 -13.189 1.00 94.75 214 ARG A N 1
ATOM 1657 C CA . ARG A 1 214 ? -22.861 1.604 -13.006 1.00 94.75 214 ARG A CA 1
ATOM 1658 C C . ARG A 1 214 ? -21.804 0.657 -12.431 1.00 94.75 214 ARG A C 1
ATOM 1660 O O . ARG A 1 214 ? -20.658 0.682 -12.877 1.00 94.75 214 ARG A O 1
ATOM 1667 N N . SER A 1 215 ? -22.169 -0.201 -11.475 1.00 89.38 215 SER A N 1
ATOM 1668 C CA . SER A 1 215 ? -21.272 -1.251 -10.968 1.00 89.38 215 SER A CA 1
ATOM 1669 C C . SER A 1 215 ? -20.895 -2.254 -12.053 1.00 89.38 215 SER A C 1
ATOM 1671 O O . SER A 1 215 ? -19.716 -2.572 -12.191 1.00 89.38 215 SER A O 1
ATOM 1673 N N . ARG A 1 216 ? -21.848 -2.660 -12.897 1.00 91.69 216 ARG A N 1
ATOM 1674 C CA . ARG A 1 216 ? -21.580 -3.573 -14.010 1.00 91.69 216 ARG A CA 1
ATOM 1675 C C . ARG A 1 216 ? -20.608 -2.986 -15.034 1.00 91.69 216 ARG A C 1
ATOM 1677 O O . ARG A 1 216 ? -19.713 -3.688 -15.492 1.00 91.69 216 ARG A O 1
ATOM 1684 N N . ILE A 1 217 ? -20.729 -1.697 -15.359 1.00 92.69 217 ILE A N 1
ATOM 1685 C CA . ILE A 1 217 ? -19.771 -1.002 -16.237 1.00 92.69 217 ILE A CA 1
ATOM 1686 C C . ILE A 1 217 ? -18.360 -1.030 -15.634 1.00 92.69 217 ILE A C 1
ATOM 1688 O O . ILE A 1 217 ? -17.394 -1.313 -16.343 1.00 92.69 217 ILE A O 1
ATOM 1692 N N . ARG A 1 218 ? -18.230 -0.791 -14.321 1.00 91.12 218 ARG A N 1
ATOM 1693 C CA . ARG A 1 218 ? -16.932 -0.879 -13.633 1.00 91.12 218 ARG A CA 1
ATOM 1694 C C . ARG A 1 218 ? -16.337 -2.281 -13.728 1.00 91.12 218 ARG A C 1
ATOM 1696 O O . ARG A 1 218 ? -15.159 -2.398 -14.046 1.00 91.12 218 ARG A O 1
ATOM 1703 N N . GLU A 1 219 ? -17.132 -3.324 -13.496 1.00 89.25 219 GLU A N 1
ATOM 1704 C CA . GLU A 1 219 ? -16.691 -4.722 -13.618 1.00 89.25 219 GLU A CA 1
ATOM 1705 C C . GLU A 1 219 ? -16.190 -5.056 -15.027 1.00 89.25 219 GLU A C 1
ATOM 1707 O O . GLU A 1 219 ? -15.101 -5.614 -15.173 1.00 89.25 219 GLU A O 1
ATOM 1712 N N . LEU A 1 220 ? -16.952 -4.672 -16.058 1.00 90.50 220 LEU A N 1
ATOM 1713 C CA . LEU A 1 220 ? -16.602 -4.915 -17.462 1.00 90.50 220 LEU A CA 1
ATOM 1714 C C . LEU A 1 220 ? -15.313 -4.185 -17.871 1.00 90.50 220 LEU A C 1
ATOM 1716 O O . LEU A 1 220 ? -14.529 -4.697 -18.669 1.00 90.50 220 LEU A O 1
ATOM 1720 N N . ALA A 1 221 ? -15.048 -3.015 -17.290 1.00 88.50 221 ALA A N 1
ATOM 1721 C CA . ALA A 1 221 ? -13.835 -2.249 -17.533 1.00 88.50 221 ALA A CA 1
ATOM 1722 C C . ALA A 1 221 ? -12.615 -2.859 -16.814 1.00 88.50 221 ALA A C 1
ATOM 1724 O O . ALA A 1 221 ? -12.273 -2.492 -15.685 1.00 88.50 221 ALA A O 1
ATOM 1725 N N . ALA A 1 222 ? -11.916 -3.768 -17.503 1.00 79.12 222 ALA A N 1
ATOM 1726 C CA . ALA A 1 222 ? -10.672 -4.399 -17.048 1.00 79.12 222 ALA A CA 1
ATOM 1727 C C . ALA A 1 222 ? -10.771 -5.015 -15.633 1.00 79.12 222 ALA A C 1
ATOM 1729 O O . ALA A 1 222 ? -9.867 -4.856 -14.803 1.00 79.12 222 ALA A O 1
ATOM 1730 N N . GLY A 1 223 ? -11.889 -5.695 -15.349 1.00 76.69 223 GLY A N 1
ATOM 1731 C CA . GLY A 1 223 ? -12.114 -6.415 -14.094 1.00 76.69 223 GLY A CA 1
ATOM 1732 C C . GLY A 1 223 ? -12.257 -5.491 -12.884 1.00 76.69 223 GLY A C 1
ATOM 1733 O O . GLY A 1 223 ? -11.574 -5.685 -11.880 1.00 76.69 223 GLY A O 1
ATOM 1734 N N . GLY A 1 224 ? -13.068 -4.433 -12.986 1.00 73.12 224 GLY A N 1
ATOM 1735 C CA . GLY A 1 224 ? -13.354 -3.527 -11.864 1.00 73.12 224 GLY A CA 1
ATOM 1736 C C . GLY A 1 224 ? -12.366 -2.373 -11.686 1.00 73.12 224 GLY A C 1
ATOM 1737 O O . GLY A 1 224 ? -12.672 -1.408 -10.989 1.00 73.12 224 GLY A O 1
ATOM 1738 N N . ARG A 1 225 ? -11.175 -2.443 -12.298 1.00 74.31 225 ARG A N 1
ATOM 1739 C CA . ARG A 1 225 ? -10.072 -1.491 -12.045 1.00 74.31 225 ARG A CA 1
ATOM 1740 C C . ARG A 1 225 ? -9.821 -0.501 -13.177 1.00 74.31 225 ARG A C 1
ATOM 1742 O O . ARG A 1 225 ? -9.094 0.470 -12.967 1.00 74.31 225 ARG A O 1
ATOM 1749 N N . GLY A 1 226 ? -10.392 -0.729 -14.360 1.00 83.25 226 GLY A N 1
ATOM 1750 C CA . GLY A 1 226 ? -10.152 0.099 -15.542 1.00 83.25 226 GLY A CA 1
ATOM 1751 C C . GLY A 1 226 ? -10.581 1.549 -15.335 1.00 83.25 226 GLY A C 1
ATOM 1752 O O . GLY A 1 226 ? -9.785 2.456 -15.567 1.00 83.25 226 GLY A O 1
ATOM 1753 N N . VAL A 1 227 ? -11.792 1.758 -14.807 1.00 88.44 227 VAL A N 1
ATOM 1754 C CA . VAL A 1 227 ? -12.353 3.100 -14.567 1.00 88.44 227 VAL A CA 1
ATOM 1755 C C . VAL A 1 227 ? -11.510 3.887 -13.561 1.00 88.44 227 VAL A C 1
ATOM 1757 O O . VAL A 1 227 ? -11.102 5.010 -13.845 1.00 88.44 227 VAL A O 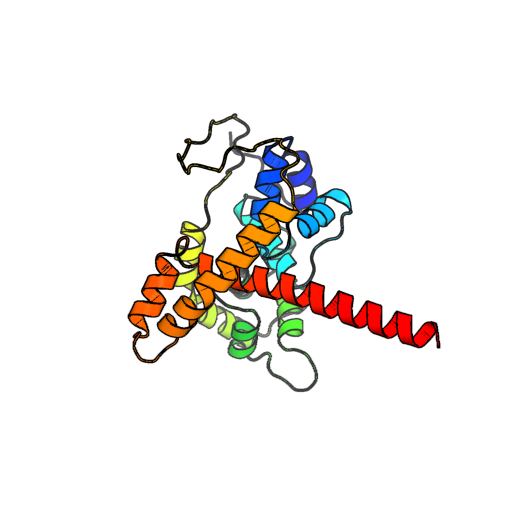1
ATOM 1760 N N . SER A 1 228 ? -11.177 3.291 -12.411 1.00 79.31 228 SER A N 1
ATOM 1761 C CA . SER A 1 228 ? -10.365 3.958 -11.383 1.00 79.31 228 SER A CA 1
ATOM 1762 C C . SER A 1 228 ? -8.942 4.250 -11.863 1.00 79.31 228 SER A C 1
ATOM 1764 O O . SER A 1 228 ? -8.393 5.312 -11.577 1.00 79.31 228 SER A O 1
ATOM 1766 N N . ARG A 1 229 ? -8.333 3.332 -12.626 1.00 80.50 229 ARG A N 1
ATOM 1767 C CA . ARG A 1 229 ? -7.001 3.547 -13.201 1.00 80.50 229 ARG A CA 1
ATOM 1768 C C . ARG A 1 229 ? -7.007 4.683 -14.221 1.00 80.50 229 ARG A C 1
ATOM 1770 O O . ARG A 1 229 ? -6.120 5.529 -14.161 1.00 80.50 229 ARG A O 1
ATOM 1777 N N . LEU A 1 230 ? -7.989 4.710 -15.124 1.00 90.38 230 LEU A N 1
ATOM 1778 C CA . LEU A 1 230 ? -8.145 5.785 -16.104 1.00 90.38 230 LEU A CA 1
ATOM 1779 C C . LEU A 1 230 ? -8.354 7.134 -15.409 1.00 90.38 230 LEU A C 1
ATOM 1781 O O . LEU A 1 230 ? -7.666 8.092 -15.739 1.00 90.38 230 LEU A O 1
ATOM 1785 N N . SER A 1 231 ? -9.222 7.185 -14.394 1.00 91.06 231 SER A N 1
ATOM 1786 C CA . SER A 1 231 ? -9.446 8.395 -13.596 1.00 91.06 231 SER A CA 1
ATOM 1787 C C . SER A 1 231 ? -8.148 8.929 -12.990 1.00 91.06 231 SER A C 1
ATOM 1789 O O . SER A 1 231 ? -7.871 10.115 -13.115 1.00 91.06 231 SER A O 1
ATOM 1791 N N . ASN A 1 232 ? -7.325 8.068 -12.387 1.00 80.50 232 ASN A N 1
ATOM 1792 C CA . ASN A 1 232 ? -6.055 8.494 -11.795 1.00 80.50 232 ASN A CA 1
ATOM 1793 C C . ASN A 1 232 ? -5.077 9.051 -12.840 1.00 80.50 232 ASN A C 1
ATOM 1795 O O . ASN A 1 232 ? -4.409 10.048 -12.576 1.00 80.50 232 ASN A O 1
ATOM 1799 N N . LEU A 1 233 ? -4.998 8.425 -14.018 1.00 85.62 233 LEU A N 1
ATOM 1800 C CA . LEU A 1 233 ? -4.135 8.885 -15.110 1.00 85.62 233 LEU A CA 1
ATOM 1801 C C . LEU A 1 233 ? -4.597 10.238 -15.666 1.00 85.62 233 LEU A C 1
ATOM 1803 O O . LEU A 1 233 ? -3.770 11.119 -15.881 1.00 85.62 233 LEU A O 1
ATOM 1807 N N . LEU A 1 234 ? -5.908 10.434 -15.835 1.00 89.31 234 LEU A N 1
ATOM 1808 C CA . LEU A 1 234 ? -6.467 11.719 -16.262 1.00 89.31 234 LEU A CA 1
ATOM 1809 C C . LEU A 1 234 ? -6.221 12.814 -15.217 1.00 89.31 234 LEU A C 1
ATOM 1811 O O . LEU A 1 234 ? -5.832 13.920 -15.578 1.00 89.31 234 LEU A O 1
ATOM 1815 N N . THR A 1 235 ? -6.359 12.508 -13.924 1.00 85.62 235 THR A N 1
ATOM 1816 C CA . THR A 1 235 ? -6.022 13.455 -12.849 1.00 85.62 235 THR A CA 1
ATOM 1817 C C . THR A 1 235 ? -4.545 13.853 -12.888 1.00 85.62 235 THR A C 1
ATOM 1819 O O . THR A 1 235 ? -4.223 15.026 -12.704 1.00 85.62 235 THR A O 1
ATOM 1822 N N . GLN A 1 236 ? -3.638 12.906 -13.149 1.00 79.19 236 GLN A N 1
ATOM 1823 C CA . GLN A 1 236 ? -2.210 13.203 -13.309 1.00 79.19 236 GLN A CA 1
ATOM 1824 C C . GLN A 1 236 ? -1.951 14.115 -14.513 1.00 79.19 236 GLN A C 1
ATOM 1826 O O . GLN A 1 236 ? -1.253 15.117 -14.358 1.00 79.19 236 GLN A O 1
ATOM 1831 N N . LEU A 1 237 ? -2.569 13.819 -15.661 1.00 84.44 237 LEU A N 1
ATOM 1832 C CA . LEU A 1 237 ? -2.458 14.621 -16.882 1.00 84.44 237 LEU A CA 1
ATOM 1833 C C . LEU A 1 237 ? -2.951 16.063 -16.658 1.00 84.44 237 LEU A C 1
ATOM 1835 O O . LEU A 1 237 ? -2.261 17.026 -16.991 1.00 84.44 237 LEU A O 1
ATOM 1839 N N . SER A 1 238 ? -4.099 16.230 -16.000 1.00 82.44 238 SER A N 1
ATOM 1840 C CA . SER A 1 238 ? -4.627 17.550 -15.631 1.00 82.44 238 SER A CA 1
ATOM 1841 C C . SER A 1 238 ? -3.726 18.285 -14.630 1.00 82.44 238 SER A C 1
ATOM 1843 O O . SER A 1 238 ? -3.539 19.499 -14.719 1.00 82.44 238 SER A O 1
ATOM 1845 N N . GLY A 1 239 ? -3.122 17.561 -13.682 1.00 75.50 239 GLY A N 1
ATOM 1846 C CA . GLY A 1 239 ? -2.182 18.122 -12.710 1.00 75.50 239 GLY A CA 1
ATOM 1847 C C . GLY A 1 239 ? -0.854 18.579 -13.327 1.00 75.50 239 GLY A C 1
ATOM 1848 O O . GLY A 1 239 ? -0.206 19.489 -12.806 1.00 75.50 239 GLY A O 1
ATOM 1849 N N . GLU A 1 240 ? -0.421 17.980 -14.435 1.00 75.38 240 GLU A N 1
ATOM 1850 C CA . GLU A 1 240 ? 0.716 18.471 -15.225 1.00 75.38 240 GLU A CA 1
ATOM 1851 C C . GLU A 1 240 ? 0.395 19.809 -15.896 1.00 75.38 240 GLU A C 1
ATOM 1853 O O . GLU A 1 240 ? 1.177 20.751 -15.763 1.00 75.38 240 GLU A O 1
ATOM 1858 N N . ALA A 1 241 ? -0.788 19.948 -16.500 1.00 70.56 241 ALA A N 1
ATOM 1859 C CA . ALA A 1 241 ? -1.231 21.211 -17.091 1.00 70.56 241 ALA A CA 1
ATOM 1860 C C . ALA A 1 241 ? -1.290 22.357 -16.060 1.00 70.56 241 ALA A C 1
ATOM 1862 O O . ALA A 1 241 ? -0.782 23.451 -16.317 1.00 70.56 241 ALA A O 1
ATOM 1863 N N . ALA A 1 242 ? -1.826 22.095 -14.861 1.00 66.75 242 ALA A N 1
ATOM 1864 C CA . ALA A 1 242 ? -1.888 23.082 -13.778 1.00 66.75 242 ALA A CA 1
ATOM 1865 C C . ALA A 1 242 ? -0.494 23.546 -13.311 1.00 66.75 242 ALA A C 1
ATOM 1867 O O . ALA A 1 242 ? -0.276 24.732 -13.061 1.00 66.75 242 ALA A O 1
ATOM 1868 N N . ARG A 1 243 ? 0.481 22.630 -13.233 1.00 72.38 243 ARG A N 1
ATOM 1869 C CA . ARG A 1 243 ? 1.871 22.957 -12.864 1.00 72.38 243 ARG A CA 1
ATOM 1870 C C . ARG A 1 243 ? 2.573 23.784 -13.939 1.00 72.38 243 ARG A C 1
ATOM 1872 O O . ARG A 1 243 ? 3.277 24.736 -13.605 1.00 72.38 243 ARG A O 1
ATOM 1879 N N . THR A 1 244 ? 2.340 23.472 -15.210 1.00 75.44 244 THR A N 1
ATOM 1880 C CA . THR A 1 244 ? 2.874 24.247 -16.338 1.00 75.44 244 THR A CA 1
ATOM 1881 C C . THR A 1 244 ? 2.293 25.662 -16.366 1.00 75.44 244 THR A C 1
ATOM 1883 O O . THR A 1 244 ? 3.037 26.626 -16.538 1.00 75.44 244 THR A O 1
ATOM 1886 N N . ALA A 1 245 ? 0.991 25.816 -16.105 1.00 71.69 245 ALA A N 1
ATOM 1887 C CA . ALA A 1 245 ? 0.345 27.126 -16.017 1.00 71.69 245 ALA A CA 1
ATOM 1888 C C . ALA A 1 245 ? 0.933 27.996 -14.889 1.00 71.69 245 ALA A C 1
ATOM 1890 O O . ALA A 1 245 ? 1.273 29.154 -15.129 1.00 71.69 245 ALA A O 1
ATOM 1891 N N . LEU A 1 246 ? 1.140 27.421 -13.697 1.00 75.88 246 LEU A N 1
ATOM 1892 C CA . LEU A 1 246 ? 1.760 28.108 -12.553 1.00 75.88 246 LEU A CA 1
ATOM 1893 C C . LEU A 1 246 ? 3.233 28.466 -12.795 1.00 75.88 246 LEU A C 1
ATOM 1895 O O . LEU A 1 246 ? 3.713 29.501 -12.335 1.00 75.88 246 LEU A O 1
ATOM 1899 N N . SER A 1 247 ? 3.973 27.620 -13.513 1.00 79.69 247 SER A N 1
ATOM 1900 C CA . SER A 1 247 ? 5.350 27.936 -13.899 1.00 79.69 247 SER A CA 1
ATOM 1901 C C . SER A 1 247 ? 5.409 29.083 -14.910 1.00 79.69 247 SER A C 1
ATOM 1903 O O . SER A 1 247 ? 6.347 29.877 -14.868 1.00 79.69 247 SER A O 1
ATOM 1905 N N . ASN A 1 248 ? 4.442 29.163 -15.825 1.00 80.38 248 ASN A N 1
ATOM 1906 C CA . ASN A 1 248 ? 4.401 30.197 -16.855 1.00 80.38 248 ASN A CA 1
ATOM 1907 C C . ASN A 1 248 ? 3.936 31.551 -16.303 1.00 80.38 248 ASN A C 1
ATOM 1909 O O . ASN A 1 248 ? 4.444 32.577 -16.748 1.00 80.38 248 ASN A O 1
ATOM 1913 N N . SER A 1 249 ? 3.025 31.578 -15.321 1.00 80.12 249 SER A N 1
ATOM 1914 C CA . SER A 1 249 ? 2.623 32.825 -14.654 1.00 80.12 249 SER A CA 1
ATOM 1915 C C . SER A 1 249 ? 3.782 33.445 -13.869 1.00 80.12 249 SER A C 1
ATOM 1917 O O . SER A 1 249 ? 4.070 34.623 -14.041 1.00 80.12 249 SER A O 1
ATOM 1919 N N . ARG A 1 250 ? 4.535 32.630 -13.119 1.00 75.69 250 ARG A N 1
ATOM 1920 C CA . ARG A 1 250 ? 5.713 33.085 -12.358 1.00 75.69 250 ARG A CA 1
ATOM 1921 C C . ARG A 1 250 ? 6.841 33.633 -13.231 1.00 75.69 250 ARG A C 1
ATOM 1923 O O . ARG A 1 250 ? 7.553 34.531 -12.806 1.00 75.69 250 ARG A O 1
ATOM 1930 N N . LYS A 1 251 ? 7.028 33.090 -14.440 1.00 79.12 251 LYS A N 1
ATOM 1931 C CA . LYS A 1 251 ? 8.014 33.620 -15.397 1.00 79.12 251 LYS A CA 1
ATOM 1932 C C . LYS A 1 251 ? 7.600 34.986 -15.940 1.00 79.12 251 LYS A C 1
ATOM 1934 O O . LYS A 1 251 ? 8.430 35.879 -15.984 1.00 79.12 251 LYS A O 1
ATOM 1939 N N . LYS A 1 252 ? 6.317 35.163 -16.273 1.00 78.94 252 LYS A N 1
ATOM 1940 C CA . LYS A 1 252 ? 5.784 36.455 -16.734 1.00 78.94 252 LYS A CA 1
ATOM 1941 C C . LYS A 1 252 ? 5.868 37.546 -15.666 1.00 78.94 252 LYS A C 1
ATOM 1943 O O . LYS A 1 252 ? 6.111 38.692 -16.008 1.00 78.94 252 LYS A O 1
ATOM 1948 N N . GLU A 1 253 ? 5.696 37.188 -14.395 1.00 76.00 253 GLU A N 1
ATOM 1949 C CA . GLU A 1 253 ? 5.865 38.106 -13.257 1.00 76.00 253 GLU A CA 1
ATOM 1950 C C . GLU A 1 253 ? 7.332 38.485 -12.999 1.00 76.00 253 GLU A C 1
ATOM 1952 O O . GLU A 1 253 ? 7.588 39.529 -12.420 1.00 76.00 253 GLU A O 1
ATOM 1957 N N . ALA A 1 254 ? 8.294 37.656 -13.416 1.00 73.00 254 ALA A N 1
ATOM 1958 C CA . ALA A 1 254 ? 9.725 37.936 -13.269 1.00 73.00 254 ALA A CA 1
ATOM 1959 C C . ALA A 1 254 ? 10.318 38.745 -14.440 1.00 73.00 254 ALA A C 1
ATOM 1961 O O . ALA A 1 254 ? 11.449 39.215 -14.348 1.00 73.00 254 ALA A O 1
ATOM 1962 N N . GLU A 1 255 ? 9.581 38.863 -15.547 1.00 74.75 255 GLU A N 1
ATOM 1963 C CA . GLU A 1 255 ? 9.959 39.618 -16.751 1.00 74.75 255 GLU A CA 1
ATOM 1964 C C . GLU A 1 255 ? 9.322 41.024 -16.797 1.00 74.75 255 GLU A C 1
ATOM 1966 O O . GLU A 1 255 ? 9.568 41.772 -17.744 1.00 74.75 255 GLU A O 1
ATOM 1971 N N . GLN A 1 256 ? 8.515 41.378 -15.788 1.00 60.28 256 GLN A N 1
ATOM 1972 C CA . GLN A 1 256 ? 7.932 42.708 -15.565 1.00 60.28 256 GLN A CA 1
ATOM 1973 C C . GLN A 1 256 ? 8.662 43.434 -14.436 1.00 60.28 256 GLN A C 1
ATOM 1975 O O . GLN A 1 256 ? 8.815 44.670 -14.562 1.00 60.28 256 GLN A O 1
#